Protein AF-0000000082933495 (afdb_homodimer)

Secondary structure (DSSP, 8-state):
-HHHHHHHHHHHHHHHHHHHHHHHHHHHHH-HHHHHHHHHHHHHHHHHHHHHHTT------HHHHTTS-GGGGTHHHHHHHHHHHHHHHHTTS-HHHHHHHHHHHHHHHHHHHHHHHHS---HHHHHHHHHHHHHHHHHHHHHHHHHHHHH-/-HHHHHHHHHHHHHHHHHHHHHHHHHHHHH-HHHHHHHHHHHHHHHHHHHHHHTT------HHHHTTS-GGGGTHHHHHHHHHHHHHHHHTTS-HHHHHHHHHHHHHHHHHHHHHHHHS---HHHHHHHHHHHHHHHHHHHHHHHHHHHHH-

Sequence (304 aa):
MFAIAILASFLAGVTIVVSRIINANLAQKIGLLQGTFFNYIVGLIFAFFFLIINKEPLRITNHSLGSIPVWAYFGGLFGVVVVMLQSYISHKIPSFNLTLLIFIGQLFMGIAIDYFTLHQLSIGKVIGGIFVLAGLIYNLILDQKKNEEILEMFAIAILASFLAGVTIVVSRIINANLAQKIGLLQGTFFNYIVGLIFAFFFLIINKEPLRITNHSLGSIPVWAYFGGLFGVVVVMLQSYISHKIPSFNLTLLIFIGQLFMGIAIDYFTLHQLSIGKVIGGIFVLAGLIYNLILDQKKNEEILE

InterPro domains:
  IPR006750 Putative inner membrane exporter, YdcZ [PF04657] (5-137)
  IPR006750 Putative inner membrane exporter, YdcZ [PTHR34821] (4-138)
  IPR036259 MFS transporter superfamily [SSF103473] (5-146)

Foldseek 3Di:
DVVCVVVVVVVVVVVVLVLLVVLLVVCVVPHLLVSLVVVVVVVVVVVVVVCVVVVPPPPPVVVVVVVDDPVVPCPVVVVSVVSSVSSVCPVVDPSVVVVLVVVLVVLVVVQVVCCVPVVDRPPVSVVVVVVVNVVSVVVVVVVVVVVVVVVD/DVVCVVVVVVVVVVVVLVLLVVLLVVCVPPHLLVSLVVVVVVVVVVVVVVCVVVVPPPCPVVVVVVVDDPVVPCPVVVVSVVSSVSSVCPVVDPSVVVVLVVVLVVLVVVQVVCCVPVVDRPPVSVVVVVVVNVVVVVVVVVVVVVVVVVVD

Solvent-accessible surface area (backbone atoms only — not comparable to full-atom values): 15042 Å² total; per-residue (Å²): 112,68,65,55,48,48,51,44,28,26,50,29,13,34,32,47,47,52,21,39,53,32,37,19,55,33,16,72,71,68,29,58,55,52,31,48,34,46,25,28,50,42,17,34,53,47,31,48,50,55,26,59,74,64,65,47,66,87,67,64,56,69,81,59,60,74,73,49,60,73,72,44,50,45,21,10,47,34,44,43,53,27,54,46,43,45,25,62,44,51,79,76,35,59,49,44,60,44,48,54,45,21,43,53,19,27,48,56,43,15,45,55,50,32,38,74,71,62,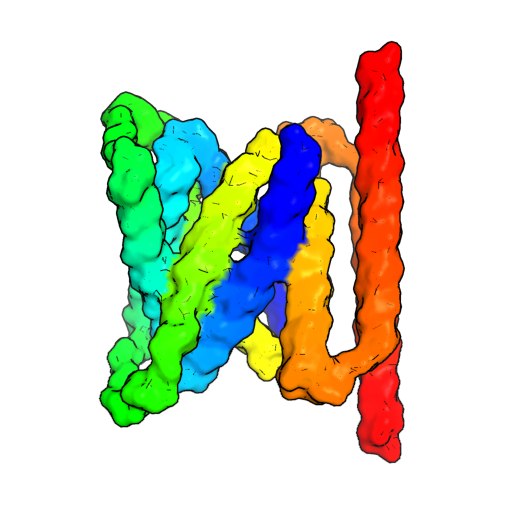69,63,62,56,63,64,57,54,53,38,48,48,51,28,47,49,48,43,50,50,42,51,54,52,47,53,50,49,53,54,57,68,76,100,113,68,65,55,49,49,52,45,27,26,50,28,13,33,32,47,47,53,22,39,52,32,36,20,55,32,16,73,72,67,29,58,55,52,29,47,34,47,23,28,51,42,17,32,52,48,31,47,50,55,26,59,75,65,66,48,66,87,65,64,56,71,80,60,58,76,72,49,62,73,74,42,51,46,22,10,47,34,44,44,51,27,52,46,42,44,25,62,43,52,79,76,35,60,48,44,60,43,50,53,44,19,44,52,19,27,46,55,42,15,46,54,50,33,35,74,71,61,70,63,61,57,64,62,57,54,53,35,48,49,49,28,48,50,51,42,51,51,43,50,53,50,48,54,50,47,53,53,57,68,75,100

Structure (mmCIF, N/CA/C/O backbone):
data_AF-0000000082933495-model_v1
#
loop_
_entity.id
_entity.type
_entity.pdbx_description
1 polymer 'EamA family transporter'
#
loop_
_atom_site.group_PDB
_atom_site.id
_atom_site.type_symbol
_atom_site.label_atom_id
_atom_site.label_alt_id
_atom_site.label_comp_id
_atom_site.label_asym_id
_atom_site.label_entity_id
_atom_site.label_seq_id
_atom_site.pdbx_PDB_ins_code
_atom_site.Cartn_x
_atom_site.Cartn_y
_atom_site.Cartn_z
_atom_site.occupancy
_atom_site.B_iso_or_equiv
_atom_site.auth_seq_id
_atom_site.auth_comp_id
_atom_site.auth_asym_id
_atom_site.auth_atom_id
_atom_site.pdbx_PDB_model_num
ATOM 1 N N . MET A 1 1 ? 10.688 15.172 14.742 1 65.94 1 MET A N 1
ATOM 2 C CA . MET A 1 1 ? 9.555 15.039 13.836 1 65.94 1 MET A CA 1
ATOM 3 C C . MET A 1 1 ? 9.961 14.32 12.555 1 65.94 1 MET A C 1
ATOM 5 O O . MET A 1 1 ? 9.305 13.367 12.133 1 65.94 1 MET A O 1
ATOM 9 N N . PHE A 1 2 ? 11.258 14.594 12.078 1 72.69 2 PHE A N 1
ATOM 10 C CA . PHE A 1 2 ? 11.742 14.016 10.828 1 72.69 2 PHE A CA 1
ATOM 11 C C . PHE A 1 2 ? 12.117 12.547 11.023 1 72.69 2 PHE A C 1
ATOM 13 O O . PHE A 1 2 ? 11.758 11.695 10.211 1 72.69 2 PHE A O 1
ATOM 20 N N . ALA A 1 3 ? 12.672 12.242 12.234 1 81.5 3 ALA A N 1
ATOM 21 C CA . ALA A 1 3 ? 13.078 10.867 12.516 1 81.5 3 ALA A CA 1
ATOM 22 C C . ALA A 1 3 ? 11.867 9.953 12.633 1 81.5 3 ALA A C 1
ATOM 24 O O . ALA A 1 3 ? 11.891 8.812 12.156 1 81.5 3 ALA A O 1
ATOM 25 N N . ILE A 1 4 ? 10.867 10.422 13.164 1 87.44 4 ILE A N 1
ATOM 26 C CA . ILE A 1 4 ? 9.641 9.648 13.352 1 87.44 4 ILE A CA 1
ATOM 27 C C . ILE A 1 4 ? 8.992 9.375 12 1 87.44 4 ILE A C 1
ATOM 29 O O . ILE A 1 4 ? 8.516 8.266 11.742 1 87.44 4 ILE A O 1
ATOM 33 N N . ALA A 1 5 ? 9.039 10.414 11.203 1 86.94 5 ALA A N 1
ATOM 34 C CA . ALA A 1 5 ? 8.453 10.266 9.875 1 86.94 5 ALA A CA 1
ATOM 35 C C . ALA A 1 5 ? 9.195 9.227 9.055 1 86.94 5 ALA A C 1
ATOM 37 O O . ALA A 1 5 ? 8.578 8.422 8.344 1 86.94 5 ALA A O 1
ATOM 38 N N . ILE A 1 6 ? 10.477 9.219 9.266 1 86.06 6 ILE A N 1
ATOM 39 C CA . ILE A 1 6 ? 11.312 8.281 8.523 1 86.06 6 ILE A CA 1
ATOM 40 C C . ILE A 1 6 ? 11.039 6.855 9.016 1 86.06 6 ILE A C 1
ATOM 42 O O . ILE A 1 6 ? 10.82 5.949 8.203 1 86.06 6 ILE A O 1
ATOM 46 N N . LEU A 1 7 ? 11.047 6.754 10.266 1 92.88 7 LEU A N 1
ATOM 47 C CA . LEU A 1 7 ? 10.828 5.434 10.844 1 92.88 7 LEU A CA 1
ATOM 48 C C . LEU A 1 7 ? 9.43 4.922 10.508 1 92.88 7 LEU A C 1
ATOM 50 O O . LEU A 1 7 ? 9.258 3.756 10.141 1 92.88 7 LEU A O 1
ATOM 54 N N . ALA A 1 8 ? 8.453 5.777 10.641 1 95.62 8 ALA A N 1
ATOM 55 C CA . ALA A 1 8 ? 7.07 5.406 10.344 1 95.62 8 ALA A CA 1
ATOM 56 C C . ALA A 1 8 ? 6.906 5.02 8.875 1 95.62 8 ALA A C 1
ATOM 58 O O . ALA A 1 8 ? 6.188 4.066 8.555 1 95.62 8 ALA A O 1
ATOM 59 N N . SER A 1 9 ? 7.566 5.758 8.016 1 94.5 9 SER A N 1
ATOM 60 C CA . SER A 1 9 ? 7.484 5.453 6.594 1 94.5 9 SER A CA 1
ATOM 61 C C . SER A 1 9 ? 8.141 4.109 6.277 1 94.5 9 SER A C 1
ATOM 63 O O . SER A 1 9 ? 7.613 3.328 5.484 1 94.5 9 SER A O 1
ATOM 65 N N . PHE A 1 10 ? 9.297 3.928 6.93 1 92.38 10 PHE A N 1
ATOM 66 C CA . PHE A 1 10 ? 9.984 2.656 6.75 1 92.38 10 PHE A CA 1
ATOM 67 C C . PHE A 1 10 ? 9.109 1.494 7.195 1 92.38 10 PHE A C 1
ATOM 69 O O . PHE A 1 10 ? 8.961 0.506 6.473 1 92.38 10 PHE A O 1
ATOM 76 N N . LEU A 1 11 ? 8.508 1.611 8.312 1 96.88 11 LEU A N 1
ATOM 77 C CA . LEU A 1 11 ? 7.641 0.572 8.859 1 96.88 11 LEU A CA 1
ATOM 78 C C . LEU A 1 11 ? 6.414 0.365 7.969 1 96.88 11 LEU A C 1
ATOM 80 O O . LEU A 1 11 ? 5.949 -0.764 7.805 1 96.88 11 LEU A O 1
ATOM 84 N N . ALA A 1 12 ? 5.887 1.441 7.426 1 97.38 12 ALA A N 1
ATOM 85 C CA . ALA A 1 12 ? 4.766 1.334 6.496 1 97.38 12 ALA A CA 1
ATOM 86 C C . ALA A 1 12 ? 5.141 0.485 5.285 1 97.38 12 ALA A C 1
ATOM 88 O O . ALA A 1 12 ? 4.371 -0.384 4.867 1 97.38 12 ALA A O 1
ATOM 89 N N . GLY A 1 13 ? 6.324 0.735 4.781 1 96.56 13 GLY A N 1
ATOM 90 C CA . GLY A 1 13 ? 6.801 -0.056 3.656 1 96.56 13 GLY A CA 1
ATOM 91 C C . GLY A 1 13 ? 6.941 -1.531 3.982 1 96.56 13 GLY A C 1
ATOM 92 O O . GLY A 1 13 ? 6.492 -2.385 3.217 1 96.56 13 GLY A O 1
ATOM 93 N N . VAL A 1 14 ? 7.512 -1.771 5.109 1 96.81 14 VAL A N 1
ATOM 94 C CA . VAL A 1 14 ? 7.703 -3.15 5.551 1 96.81 14 VAL A CA 1
ATOM 95 C C . VAL A 1 14 ? 6.352 -3.844 5.684 1 96.81 14 VAL A C 1
ATOM 97 O O . VAL A 1 14 ? 6.16 -4.949 5.168 1 96.81 14 VAL A O 1
ATOM 100 N N . THR A 1 15 ? 5.41 -3.223 6.312 1 97.69 15 THR A N 1
ATOM 101 C CA . THR A 1 15 ? 4.105 -3.824 6.578 1 97.69 15 THR A CA 1
ATOM 102 C C . THR A 1 15 ? 3.318 -3.994 5.281 1 97.69 15 THR A C 1
ATOM 104 O O . THR A 1 15 ? 2.545 -4.945 5.141 1 97.69 15 THR A O 1
ATOM 107 N N . ILE A 1 16 ? 3.502 -3.09 4.34 1 97.88 16 ILE A N 1
ATOM 108 C CA . ILE A 1 16 ? 2.854 -3.205 3.037 1 97.88 16 ILE A CA 1
ATOM 109 C C . ILE A 1 16 ? 3.246 -4.523 2.379 1 97.88 16 ILE A C 1
ATOM 111 O O . ILE A 1 16 ? 2.385 -5.277 1.917 1 97.88 16 ILE A O 1
ATOM 115 N N . VAL A 1 17 ? 4.512 -4.809 2.369 1 97.38 17 VAL A N 1
ATOM 116 C CA . VAL A 1 17 ? 5.012 -6.004 1.702 1 97.38 17 VAL A CA 1
ATOM 117 C C . VAL A 1 17 ? 4.562 -7.25 2.467 1 97.38 17 VAL A C 1
ATOM 119 O O . VAL A 1 17 ? 4.141 -8.234 1.862 1 97.38 17 VAL A O 1
ATOM 122 N N . VAL A 1 18 ? 4.633 -7.219 3.771 1 96.88 18 VAL A N 1
ATOM 123 C CA . VAL A 1 18 ? 4.199 -8.344 4.59 1 96.88 18 VAL A CA 1
ATOM 124 C C . VAL A 1 18 ? 2.715 -8.617 4.355 1 96.88 18 VAL A C 1
ATOM 126 O O . VAL A 1 18 ? 2.316 -9.758 4.113 1 96.88 18 VAL A O 1
ATOM 129 N N . SER A 1 19 ? 1.923 -7.566 4.398 1 97.38 19 SER A N 1
ATOM 130 C CA . SER A 1 19 ? 0.49 -7.691 4.148 1 97.38 19 SER A CA 1
ATOM 131 C C . SER A 1 19 ? 0.219 -8.266 2.764 1 97.38 19 SER A C 1
ATOM 133 O O . SER A 1 19 ? -0.639 -9.141 2.605 1 97.38 19 SER A O 1
ATOM 135 N N . ARG A 1 20 ? 0.944 -7.77 1.814 1 96.75 20 ARG A N 1
ATOM 136 C CA . ARG A 1 20 ? 0.788 -8.203 0.429 1 96.75 20 ARG A CA 1
ATOM 137 C C . ARG A 1 20 ? 1.034 -9.703 0.294 1 96.75 20 ARG A C 1
ATOM 139 O O . ARG A 1 20 ? 0.249 -10.414 -0.339 1 96.75 20 ARG A O 1
ATOM 146 N N . ILE A 1 21 ? 2.08 -10.195 0.914 1 96.25 21 ILE A N 1
ATOM 147 C CA . ILE A 1 21 ? 2.461 -11.602 0.814 1 96.25 21 ILE A CA 1
ATOM 148 C C . ILE A 1 21 ? 1.438 -12.461 1.547 1 96.25 21 ILE A C 1
ATOM 150 O O . ILE A 1 21 ? 1.006 -13.5 1.029 1 96.25 21 ILE A O 1
ATOM 154 N N . ILE A 1 22 ? 1.038 -12.102 2.682 1 96.38 22 ILE A N 1
ATOM 155 C CA . ILE A 1 22 ? 0.057 -12.844 3.461 1 96.38 22 ILE A CA 1
ATOM 156 C C . ILE A 1 22 ? -1.262 -12.922 2.693 1 96.38 22 ILE A C 1
ATOM 158 O O . ILE A 1 22 ? -1.847 -14 2.555 1 96.38 22 ILE A O 1
ATOM 162 N N . ASN A 1 23 ? -1.688 -11.836 2.143 1 96.69 23 ASN A N 1
ATOM 163 C CA . ASN A 1 23 ? -2.939 -11.797 1.394 1 96.69 23 ASN A CA 1
ATOM 164 C C . ASN A 1 23 ? -2.865 -12.641 0.127 1 96.69 23 ASN A C 1
ATOM 166 O O . ASN A 1 23 ? -3.842 -13.297 -0.244 1 96.69 23 ASN A O 1
ATOM 170 N N . ALA A 1 24 ? -1.72 -12.539 -0.51 1 96.12 24 ALA A N 1
ATOM 171 C CA . ALA A 1 24 ? -1.542 -13.336 -1.721 1 96.12 24 ALA A CA 1
ATOM 172 C C . ALA A 1 24 ? -1.637 -14.828 -1.414 1 96.12 24 ALA A C 1
ATOM 174 O O . ALA A 1 24 ? -2.27 -15.578 -2.156 1 96.12 24 ALA A O 1
ATOM 175 N N . ASN A 1 25 ? -1.026 -15.234 -0.342 1 94.12 25 ASN A N 1
ATOM 176 C CA . ASN A 1 25 ? -1.076 -16.641 0.059 1 94.12 25 ASN A CA 1
ATOM 177 C C . ASN A 1 25 ? -2.498 -17.078 0.396 1 94.12 25 ASN A C 1
ATOM 179 O O . ASN A 1 25 ? -2.924 -18.172 0.018 1 94.12 25 ASN A O 1
ATOM 183 N N . LEU A 1 26 ? -3.178 -16.266 1.072 1 94.19 26 LEU A N 1
ATOM 184 C CA . LEU A 1 26 ? -4.566 -16.578 1.398 1 94.19 26 LEU A CA 1
ATOM 185 C C . LEU A 1 26 ? -5.414 -16.672 0.134 1 94.19 26 LEU A C 1
ATOM 187 O O . LEU A 1 26 ? -6.227 -17.594 -0.006 1 94.19 26 LEU A O 1
ATOM 191 N N . ALA A 1 27 ? -5.191 -15.719 -0.746 1 94.44 27 ALA A N 1
ATOM 192 C CA . ALA A 1 27 ? -5.941 -15.688 -1.999 1 94.44 27 ALA A CA 1
ATOM 193 C C . ALA A 1 27 ? -5.707 -16.953 -2.812 1 94.44 27 ALA A C 1
ATOM 195 O O . ALA A 1 27 ? -6.613 -17.453 -3.486 1 94.44 27 ALA A O 1
ATOM 196 N N . GLN A 1 28 ? -4.527 -17.438 -2.736 1 91.56 28 GLN A N 1
ATOM 197 C CA . GLN A 1 28 ? -4.199 -18.672 -3.453 1 91.56 28 GLN A CA 1
ATOM 198 C C . GLN A 1 28 ? -4.965 -19.859 -2.885 1 91.56 28 GLN A C 1
ATOM 200 O O . GLN A 1 28 ? -5.309 -20.797 -3.615 1 91.56 28 GLN A O 1
ATOM 205 N N . LYS A 1 29 ? -5.285 -19.812 -1.695 1 90.5 29 LYS A N 1
ATOM 206 C CA . LYS A 1 29 ? -5.918 -20.953 -1.022 1 90.5 29 LYS A CA 1
ATOM 207 C C . LYS A 1 29 ? -7.438 -20.859 -1.126 1 90.5 29 LYS A C 1
ATOM 209 O O . LYS A 1 29 ? -8.102 -21.875 -1.36 1 90.5 29 LYS A O 1
ATOM 214 N N . ILE A 1 30 ? -7.977 -19.688 -1.001 1 91.5 30 ILE A N 1
ATOM 215 C CA . ILE A 1 30 ? -9.43 -19.656 -0.851 1 91.5 30 ILE A CA 1
ATOM 216 C C . ILE A 1 30 ? -10.047 -18.828 -1.967 1 91.5 30 ILE A C 1
ATOM 218 O O . ILE A 1 30 ? -11.273 -18.75 -2.09 1 91.5 30 ILE A O 1
ATOM 222 N N . GLY A 1 31 ? -9.188 -18.125 -2.678 1 93 31 GLY A N 1
ATOM 223 C CA . GLY A 1 31 ? -9.68 -17.281 -3.756 1 93 31 GLY A CA 1
ATOM 224 C C . GLY A 1 31 ? -9.391 -15.805 -3.541 1 93 31 GLY A C 1
ATOM 225 O O . GLY A 1 31 ? -9.328 -15.344 -2.402 1 93 31 GLY A O 1
ATOM 226 N N . LEU A 1 32 ? -9.32 -15.125 -4.664 1 94.56 32 LEU A N 1
ATOM 227 C CA . LEU A 1 32 ? -8.93 -13.719 -4.66 1 94.56 32 LEU A CA 1
ATOM 228 C C . LEU A 1 32 ? -9.977 -12.867 -3.961 1 94.56 32 LEU A C 1
ATOM 230 O O . LEU A 1 32 ? -9.656 -12.109 -3.037 1 94.56 32 LEU A O 1
ATOM 234 N N . LEU A 1 33 ? -11.258 -13.016 -4.391 1 95.44 33 LEU A N 1
ATOM 235 C CA . LEU A 1 33 ? -12.328 -12.195 -3.84 1 95.44 33 LEU A CA 1
ATOM 236 C C . LEU A 1 33 ? -12.625 -12.586 -2.395 1 95.44 33 LEU A C 1
ATOM 238 O O . LEU A 1 33 ? -12.836 -11.719 -1.545 1 95.44 33 LEU A O 1
ATOM 242 N N . GLN A 1 34 ? -12.539 -13.844 -2.121 1 93.94 34 GLN A N 1
ATOM 243 C CA . GLN A 1 34 ? -12.766 -14.336 -0.768 1 93.94 34 GLN A CA 1
ATOM 244 C C . GLN A 1 34 ? -11.664 -13.875 0.179 1 93.94 34 GLN A C 1
ATOM 246 O O . GLN A 1 34 ? -11.945 -13.422 1.294 1 93.94 34 GLN A O 1
ATOM 251 N N . GLY A 1 35 ? -10.445 -14 -0.307 1 95.25 35 GLY A N 1
ATOM 252 C CA . GLY A 1 35 ? -9.328 -13.547 0.502 1 95.25 35 GLY A CA 1
ATOM 253 C C . GLY A 1 35 ? -9.398 -12.062 0.829 1 95.25 35 GLY A C 1
ATOM 254 O O . GLY A 1 35 ? -9.109 -11.656 1.958 1 95.25 35 GLY A O 1
ATOM 255 N N . THR A 1 36 ? -9.773 -11.305 -0.151 1 96.75 36 THR A N 1
ATOM 256 C CA . THR A 1 36 ? -9.898 -9.867 0.051 1 96.75 36 THR A CA 1
ATOM 257 C C . THR A 1 36 ? -10.992 -9.555 1.063 1 96.75 36 THR A C 1
ATOM 259 O O . THR A 1 36 ? -10.812 -8.703 1.942 1 96.75 36 THR A O 1
ATOM 262 N N . PHE A 1 37 ? -12.102 -10.242 0.928 1 96.06 37 PHE A N 1
ATOM 263 C CA . PHE A 1 37 ? -13.219 -10.055 1.842 1 96.06 37 PHE A CA 1
ATOM 264 C C . PHE A 1 37 ? -12.805 -10.359 3.275 1 96.06 37 PHE A C 1
ATOM 266 O O . PHE A 1 37 ? -13.07 -9.578 4.188 1 96.06 37 PHE A O 1
ATOM 273 N N . PHE A 1 38 ? -12.109 -11.414 3.508 1 95.12 38 PHE A N 1
ATOM 274 C CA . PHE A 1 38 ? -11.656 -11.789 4.844 1 95.12 38 PHE A CA 1
ATOM 275 C C . PHE A 1 38 ? -10.609 -10.805 5.355 1 95.12 38 PHE A C 1
ATOM 277 O O . PHE A 1 38 ? -10.562 -10.516 6.551 1 95.12 38 PHE A O 1
ATOM 284 N N . ASN A 1 39 ? -9.781 -10.375 4.488 1 96.5 39 ASN A N 1
ATOM 285 C CA . ASN A 1 39 ? -8.812 -9.336 4.852 1 96.5 39 ASN A CA 1
ATOM 286 C C . ASN A 1 39 ? -9.508 -8.117 5.457 1 96.5 39 ASN A C 1
ATOM 288 O O . ASN A 1 39 ? -9.078 -7.613 6.5 1 96.5 39 ASN A O 1
ATOM 292 N N . TYR A 1 40 ? -10.57 -7.703 4.883 1 97.88 40 TYR A N 1
ATOM 293 C CA . TYR A 1 40 ? -11.258 -6.504 5.359 1 97.88 40 TYR A CA 1
ATOM 294 C C . TYR A 1 40 ? -12.086 -6.805 6.602 1 97.88 40 TYR A C 1
ATOM 296 O O . TYR A 1 40 ? -12.305 -5.926 7.434 1 97.88 40 TYR A O 1
ATOM 304 N N . ILE A 1 41 ? -12.539 -8.008 6.77 1 97.62 41 ILE A N 1
ATOM 305 C CA . ILE A 1 41 ? -13.211 -8.391 8.008 1 97.62 41 ILE A CA 1
ATOM 306 C C . ILE A 1 41 ? -12.227 -8.305 9.172 1 97.62 41 ILE A C 1
ATOM 308 O O . ILE A 1 41 ? -12.508 -7.66 10.188 1 97.62 41 ILE A O 1
ATOM 312 N N . VAL A 1 42 ? -11.133 -8.984 8.992 1 97.75 42 VAL A N 1
ATOM 313 C CA . VAL A 1 42 ? -10.117 -9.016 10.039 1 97.75 42 VAL A CA 1
ATOM 314 C C . VAL A 1 42 ? -9.609 -7.598 10.305 1 97.75 42 VAL A C 1
ATOM 316 O O . VAL A 1 42 ? -9.469 -7.188 11.453 1 97.75 42 VAL A O 1
ATOM 319 N N . GLY A 1 43 ? -9.336 -6.844 9.203 1 97.94 43 GLY A N 1
ATOM 320 C CA . GLY A 1 43 ? -8.922 -5.457 9.359 1 97.94 43 GLY A CA 1
ATOM 321 C C . GLY A 1 43 ? -9.93 -4.617 10.117 1 97.94 43 GLY A C 1
ATOM 322 O O . GLY A 1 43 ? -9.547 -3.799 10.961 1 97.94 43 GLY A O 1
ATOM 323 N N . LEU A 1 44 ? -11.18 -4.824 9.852 1 98.06 44 LEU A N 1
ATOM 324 C CA . LEU A 1 44 ? -12.219 -4.062 10.523 1 98.06 44 LEU A CA 1
ATOM 325 C C . LEU A 1 44 ? -12.258 -4.379 12.008 1 98.06 44 LEU A C 1
ATOM 327 O O . LEU A 1 44 ? -12.438 -3.482 12.836 1 98.06 44 LEU A O 1
ATOM 331 N N . ILE A 1 45 ? -12.133 -5.578 12.352 1 97.81 45 ILE A N 1
ATOM 332 C CA . ILE A 1 45 ? -12.117 -6.004 13.742 1 97.81 45 ILE A CA 1
ATOM 333 C C . ILE A 1 45 ? -10.977 -5.305 14.484 1 97.81 45 ILE A C 1
ATOM 335 O O . ILE A 1 45 ? -11.18 -4.738 15.555 1 97.81 4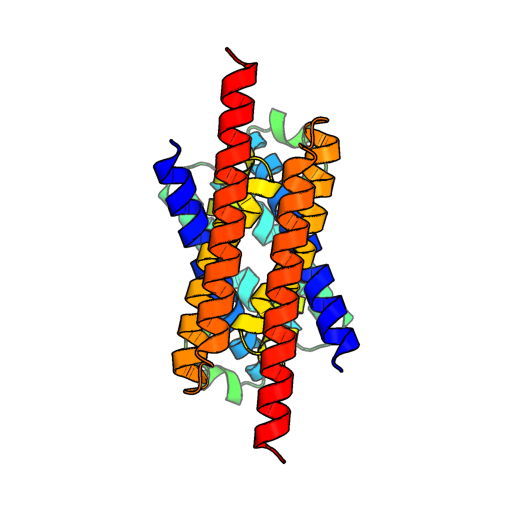5 ILE A O 1
ATOM 339 N N . PHE A 1 46 ? -9.812 -5.254 13.93 1 97.31 46 PHE A N 1
ATOM 340 C CA . PHE A 1 46 ? -8.656 -4.648 14.586 1 97.31 46 PHE A CA 1
ATOM 341 C C . PHE A 1 46 ? -8.773 -3.127 14.594 1 97.31 46 PHE A C 1
ATOM 343 O O . PHE A 1 46 ? -8.359 -2.469 15.547 1 97.31 46 PHE A O 1
ATOM 350 N N . ALA A 1 47 ? -9.305 -2.586 13.492 1 97.06 47 ALA A N 1
ATOM 351 C CA . ALA A 1 47 ? -9.555 -1.147 13.492 1 97.06 47 ALA A CA 1
ATOM 352 C C . ALA A 1 47 ? -10.5 -0.757 14.625 1 97.06 47 ALA A C 1
ATOM 354 O O . ALA A 1 47 ? -10.297 0.263 15.289 1 97.06 47 ALA A O 1
ATOM 355 N N . PHE A 1 48 ? -11.531 -1.553 14.781 1 95.88 48 PHE A N 1
ATOM 356 C CA . PHE A 1 48 ? -12.477 -1.322 15.867 1 95.88 48 PHE A CA 1
ATOM 357 C C . PHE A 1 48 ? -11.797 -1.462 17.219 1 95.88 48 PHE A C 1
ATOM 359 O O . PHE A 1 48 ? -12.023 -0.651 18.125 1 95.88 48 PHE A O 1
ATOM 366 N N . PHE A 1 49 ? -11.031 -2.48 17.328 1 95.62 49 PHE A N 1
ATOM 367 C CA . PHE A 1 49 ? -10.289 -2.715 18.562 1 95.62 49 PHE A CA 1
ATOM 368 C C . PHE A 1 49 ? -9.406 -1.52 18.891 1 95.62 49 PHE A C 1
ATOM 370 O O . PHE A 1 49 ? -9.359 -1.079 20.047 1 95.62 49 PHE A O 1
ATOM 377 N N . PHE A 1 50 ? -8.68 -0.955 17.938 1 94.25 50 PHE A N 1
ATOM 378 C CA . PHE A 1 50 ? -7.809 0.199 18.141 1 94.25 50 PHE A CA 1
ATOM 379 C C . PHE A 1 50 ? -8.625 1.422 18.547 1 94.25 50 PHE A C 1
ATOM 381 O O . PHE A 1 50 ? -8.172 2.244 19.344 1 94.25 50 PHE A O 1
ATOM 388 N N . LEU A 1 51 ? -9.82 1.539 18.062 1 91.69 51 LEU A N 1
ATOM 389 C CA . LEU A 1 51 ? -10.703 2.646 18.406 1 91.69 51 LEU A CA 1
ATOM 390 C C . LEU A 1 51 ? -11.109 2.574 19.875 1 91.69 51 LEU A C 1
ATOM 392 O O . LEU A 1 51 ? -11.086 3.586 20.578 1 91.69 51 LEU A O 1
ATOM 396 N N . ILE A 1 52 ? -11.453 1.421 20.344 1 90.94 52 ILE A N 1
ATOM 397 C CA . ILE A 1 52 ? -11.953 1.221 21.688 1 90.94 52 ILE A CA 1
ATOM 398 C C . ILE A 1 52 ? -10.812 1.397 22.688 1 90.94 52 ILE A C 1
ATOM 400 O O . ILE A 1 52 ? -10.984 2.039 23.734 1 90.94 52 ILE A O 1
ATOM 404 N N . ILE A 1 53 ? -9.703 0.856 22.406 1 91 53 ILE A N 1
ATOM 405 C CA . ILE A 1 53 ? -8.578 0.88 23.328 1 91 53 ILE A CA 1
ATOM 406 C C . ILE A 1 53 ? -8.102 2.316 23.531 1 91 53 ILE A C 1
ATOM 408 O O . ILE A 1 53 ? -7.66 2.689 24.625 1 91 53 ILE A O 1
ATOM 412 N N . ASN A 1 54 ? -8.172 3.113 22.562 1 88.31 54 ASN A N 1
ATOM 413 C CA . ASN A 1 54 ? -7.703 4.492 22.656 1 88.31 54 ASN A CA 1
ATOM 414 C C . ASN A 1 54 ? -8.812 5.434 23.125 1 88.31 54 ASN A C 1
ATOM 416 O O . ASN A 1 54 ? -8.633 6.652 23.125 1 88.31 54 ASN A O 1
ATOM 420 N N . LYS A 1 55 ? -9.891 4.855 23.531 1 77.88 55 LYS A N 1
ATOM 421 C CA . LYS A 1 55 ? -11.023 5.574 24.109 1 77.88 55 LYS A CA 1
ATOM 422 C C . LYS A 1 55 ? -11.469 6.719 23.203 1 77.88 55 LYS A C 1
ATOM 424 O O . LYS A 1 55 ? -11.797 7.809 23.672 1 77.88 55 LYS A O 1
ATOM 429 N N . GLU A 1 56 ? -11.07 6.586 22.062 1 70.94 56 GLU A N 1
ATOM 430 C CA . GLU A 1 56 ? -11.531 7.598 21.109 1 70.94 56 GLU A CA 1
ATOM 431 C C . GLU A 1 56 ? -12.969 7.332 20.672 1 70.94 56 GLU A C 1
ATOM 433 O O . GLU A 1 56 ? -13.266 6.277 20.109 1 70.94 56 GLU A O 1
ATOM 438 N N . PRO A 1 57 ? -13.797 8.078 21.297 1 64.38 57 PRO A N 1
ATOM 439 C CA . PRO A 1 57 ? -15.18 7.832 20.906 1 64.38 57 PRO A CA 1
ATOM 440 C C . PRO A 1 57 ? -15.422 8.078 19.406 1 64.38 57 PRO A C 1
ATOM 442 O O . PRO A 1 57 ? -14.703 8.867 18.797 1 64.38 57 PRO A O 1
ATOM 445 N N . LEU A 1 58 ? -16.109 7.117 18.75 1 63.66 58 LEU A N 1
ATOM 446 C CA . LEU A 1 58 ? -16.609 7.484 17.422 1 63.66 58 LEU A CA 1
ATOM 447 C C . LEU A 1 58 ? -17.344 8.82 17.469 1 63.66 58 LEU A C 1
ATOM 449 O O . LEU A 1 58 ? -18.547 8.867 17.219 1 63.66 58 LEU A O 1
ATOM 453 N N . ARG A 1 59 ? -17.047 9.648 18.469 1 58.12 59 ARG A N 1
ATOM 454 C CA . ARG A 1 59 ? -17.766 10.914 18.562 1 58.12 59 ARG A CA 1
ATOM 455 C C . ARG A 1 59 ? -17.547 11.758 17.312 1 58.12 59 ARG A C 1
ATOM 457 O O . ARG A 1 59 ? -16.641 12.594 17.266 1 58.12 59 ARG A O 1
ATOM 464 N N . ILE A 1 60 ? -17.891 11.18 16.234 1 56.47 60 ILE A N 1
ATOM 465 C CA . ILE A 1 60 ? -18 12.016 15.039 1 56.47 60 ILE A CA 1
ATOM 466 C C . ILE A 1 60 ? -18.875 13.227 15.336 1 56.47 60 ILE A C 1
ATOM 468 O O . ILE A 1 60 ? -20.062 13.086 15.648 1 56.47 60 ILE A O 1
ATOM 472 N N . THR A 1 61 ? -18.391 14.117 16.156 1 51.59 61 THR A N 1
ATOM 473 C CA . THR A 1 61 ? -19.266 15.258 16.375 1 51.59 61 THR A CA 1
ATOM 474 C C . THR A 1 61 ? -20.078 15.555 15.125 1 51.59 61 THR A C 1
ATOM 476 O O . THR A 1 61 ? -19.562 15.484 14.008 1 51.59 61 THR A O 1
ATOM 479 N N . ASN A 1 62 ? -21.391 15.328 15.211 1 50.19 62 ASN A N 1
ATOM 480 C CA . ASN A 1 62 ? -22.438 15.523 14.219 1 50.19 62 ASN A CA 1
ATOM 481 C C . ASN A 1 62 ? -22.062 16.625 13.227 1 50.19 62 ASN A C 1
ATOM 483 O O . ASN A 1 62 ? -22.375 16.516 12.031 1 50.19 62 ASN A O 1
ATOM 487 N N . HIS A 1 63 ? -21.734 17.75 13.672 1 50.66 63 HIS A N 1
ATOM 488 C CA . HIS A 1 63 ? -21.625 18.922 12.82 1 50.66 63 HIS A CA 1
ATOM 489 C C . HIS A 1 63 ? -20.578 18.734 11.727 1 50.66 63 HIS A C 1
ATOM 491 O O . HIS A 1 63 ? -20.703 19.297 10.641 1 50.66 63 HIS A O 1
ATOM 497 N N . SER A 1 64 ? -19.562 17.812 11.867 1 56.06 64 SER A N 1
ATOM 498 C CA . SER A 1 64 ? -18.406 17.812 10.992 1 56.06 64 SER A CA 1
ATOM 499 C C . SER A 1 64 ? -18.516 16.734 9.914 1 56.06 64 SER A C 1
ATOM 501 O O . SER A 1 64 ? -17.891 16.844 8.859 1 56.06 64 SER A O 1
ATOM 503 N N . LEU A 1 65 ? -19.469 15.742 10.133 1 61.19 65 LEU A N 1
ATOM 504 C CA . LEU A 1 65 ? -19.594 14.719 9.102 1 61.19 65 LEU A CA 1
ATOM 505 C C . LEU A 1 65 ? -20.312 15.273 7.871 1 61.19 65 LEU A C 1
ATOM 507 O O . LEU A 1 65 ? -20 14.891 6.742 1 61.19 65 LEU A O 1
ATOM 511 N N . GLY A 1 66 ? -21.234 16.141 8.164 1 63.47 66 GLY A N 1
ATOM 512 C CA . GLY A 1 66 ? -21.984 16.719 7.059 1 63.47 66 GLY A CA 1
ATOM 513 C C . GLY A 1 66 ? -21.125 17.547 6.129 1 63.47 66 GLY A C 1
ATOM 514 O O . GLY A 1 66 ? -21.469 17.734 4.957 1 63.47 66 GLY A O 1
ATOM 515 N N . SER A 1 67 ? -20.031 18.016 6.586 1 80.25 67 SER A N 1
ATOM 516 C CA . SER A 1 67 ? -19.203 18.891 5.766 1 80.25 67 SER A CA 1
ATOM 517 C C . SER A 1 67 ? -18.156 18.109 4.996 1 80.25 67 SER A C 1
ATOM 519 O O . SER A 1 67 ? -17.484 18.656 4.113 1 80.25 67 SER A O 1
ATOM 521 N N . ILE A 1 68 ? -18.25 16.797 5.215 1 84.88 68 ILE A N 1
ATOM 522 C CA . ILE A 1 68 ? -17.234 16 4.539 1 84.88 68 ILE A CA 1
ATOM 523 C C . ILE A 1 68 ? -17.797 15.445 3.234 1 84.88 68 ILE A C 1
ATOM 525 O O . ILE A 1 68 ? -18.828 14.773 3.238 1 84.88 68 ILE A O 1
ATOM 529 N N . PRO A 1 69 ? -17.172 15.797 2.137 1 88.94 69 PRO A N 1
ATOM 530 C CA . PRO A 1 69 ? -17.672 15.273 0.862 1 88.94 69 PRO A CA 1
ATOM 531 C C . PRO A 1 69 ? -17.688 13.75 0.817 1 88.94 69 PRO A C 1
ATOM 533 O O . PRO A 1 69 ? -16.797 13.102 1.385 1 88.94 69 PRO A O 1
ATOM 536 N N . VAL A 1 70 ? -18.625 13.18 0.162 1 88.19 70 VAL A N 1
ATOM 537 C CA . VAL A 1 70 ? -18.875 11.742 0.123 1 88.19 70 VAL A CA 1
ATOM 538 C C . VAL A 1 70 ? -17.672 11.016 -0.448 1 88.19 70 VAL A C 1
ATOM 540 O O . VAL A 1 70 ? -17.359 9.891 -0.035 1 88.19 70 VAL A O 1
ATOM 543 N N . TRP A 1 71 ? -16.984 11.641 -1.334 1 89.25 71 TRP A N 1
ATOM 544 C CA . TRP A 1 71 ? -15.859 10.992 -1.987 1 89.25 71 TRP A CA 1
ATOM 545 C C . TRP A 1 71 ? -14.719 10.758 -1 1 89.25 71 TRP A C 1
ATOM 547 O O . TRP A 1 71 ? -13.844 9.93 -1.239 1 89.25 71 TRP A O 1
ATOM 557 N N . ALA A 1 72 ? -14.766 11.422 0.103 1 90.75 72 ALA A N 1
ATOM 558 C CA . ALA A 1 72 ? -13.719 11.297 1.112 1 90.75 72 ALA A CA 1
ATOM 559 C C . ALA A 1 72 ? -13.781 9.945 1.812 1 90.75 72 ALA A C 1
ATOM 561 O O . ALA A 1 72 ? -12.805 9.516 2.432 1 90.75 72 ALA A O 1
ATOM 562 N N . TYR A 1 73 ? -14.922 9.273 1.591 1 92.19 73 TYR A N 1
ATOM 563 C CA . TYR A 1 73 ? -15.086 8.008 2.283 1 92.19 73 TYR A CA 1
ATOM 564 C C . TYR A 1 73 ? -14.727 6.836 1.375 1 92.19 73 TYR A C 1
ATOM 566 O O . TYR A 1 73 ? -14.727 5.68 1.808 1 92.19 73 TYR A O 1
ATOM 574 N N . PHE A 1 74 ? -14.281 7.113 0.19 1 94.81 74 PHE A N 1
ATOM 575 C CA . PHE A 1 74 ? -14.086 6.043 -0.782 1 94.81 74 PHE A CA 1
ATOM 576 C C . PHE A 1 74 ? -12.648 5.547 -0.769 1 94.81 74 PHE A C 1
ATOM 578 O O . PHE A 1 74 ? -12.211 4.859 -1.695 1 94.81 74 PHE A O 1
ATOM 585 N N . GLY A 1 75 ? -11.898 5.953 0.239 1 95.44 75 GLY A N 1
ATOM 586 C CA . GLY A 1 75 ? -10.562 5.406 0.395 1 95.44 75 GLY A CA 1
ATOM 587 C C . GLY A 1 75 ? -10.539 3.893 0.48 1 95.44 75 GLY A C 1
ATOM 588 O O . GLY A 1 75 ? -9.648 3.246 -0.074 1 95.44 75 GLY A O 1
ATOM 589 N N . GLY A 1 76 ? -11.555 3.387 1.144 1 96.25 76 GLY A N 1
ATOM 590 C CA . GLY A 1 76 ? -11.672 1.947 1.316 1 96.25 76 GLY A CA 1
ATOM 591 C C . GLY A 1 76 ? -11.875 1.204 0.009 1 96.25 76 GLY A C 1
ATOM 592 O O . GLY A 1 76 ? -11.359 0.099 -0.17 1 96.25 76 GLY A O 1
ATOM 593 N N . LEU A 1 77 ? -12.641 1.79 -0.905 1 97.44 77 LEU A N 1
ATOM 594 C CA . LEU A 1 77 ? -12.836 1.187 -2.219 1 97.44 77 LEU A CA 1
ATOM 595 C C . LEU A 1 77 ? -11.5 1.037 -2.949 1 97.44 77 LEU A C 1
ATOM 597 O O . LEU A 1 77 ? -11.203 -0.029 -3.488 1 97.44 77 LEU A O 1
ATOM 601 N N . PHE A 1 78 ? -10.711 2.086 -2.973 1 97.62 78 PHE A N 1
ATOM 602 C CA . PHE A 1 78 ? -9.398 2.033 -3.604 1 97.62 78 PHE A CA 1
ATOM 603 C C . PHE A 1 78 ? -8.508 1.016 -2.904 1 97.62 78 PHE A C 1
ATOM 605 O O . PHE A 1 78 ? -7.727 0.314 -3.557 1 97.62 78 PHE A O 1
ATOM 612 N N . GLY A 1 79 ? -8.68 0.898 -1.607 1 96.75 79 GLY A N 1
ATOM 613 C CA . GLY A 1 79 ? -7.941 -0.109 -0.861 1 96.75 79 GLY A CA 1
ATOM 614 C C . GLY A 1 79 ? -8.258 -1.526 -1.302 1 96.75 79 GLY A C 1
ATOM 615 O O . GLY A 1 79 ? -7.355 -2.357 -1.425 1 96.75 79 GLY A O 1
ATOM 616 N N . VAL A 1 80 ? -9.477 -1.771 -1.514 1 97.88 80 VAL A N 1
ATOM 617 C CA . VAL A 1 80 ? -9.906 -3.092 -1.954 1 97.88 80 VAL A CA 1
ATOM 618 C C . VAL A 1 80 ? -9.258 -3.428 -3.297 1 97.88 80 VAL A C 1
ATOM 620 O O . VAL A 1 80 ? -8.758 -4.539 -3.49 1 97.88 80 VAL A O 1
ATOM 623 N N . VAL A 1 81 ? -9.273 -2.502 -4.203 1 97.62 81 VAL A N 1
ATOM 624 C CA . VAL A 1 81 ? -8.68 -2.691 -5.523 1 97.62 81 VAL A CA 1
ATOM 625 C C . VAL A 1 81 ? -7.184 -2.967 -5.379 1 97.62 81 VAL A C 1
ATOM 627 O O . VAL A 1 81 ? -6.641 -3.848 -6.051 1 97.62 81 VAL A O 1
ATOM 630 N N . VAL A 1 82 ? -6.543 -2.27 -4.5 1 97.06 82 VAL A N 1
ATOM 631 C CA . VAL A 1 82 ? -5.117 -2.439 -4.25 1 97.06 82 VAL A CA 1
ATOM 632 C C . VAL A 1 82 ? -4.848 -3.861 -3.76 1 97.06 82 VAL A C 1
ATOM 634 O O . VAL A 1 82 ? -3.965 -4.547 -4.285 1 97.06 82 VAL A O 1
ATOM 637 N N . VAL A 1 83 ? -5.613 -4.254 -2.729 1 97.62 83 VAL A N 1
ATOM 638 C CA . VAL A 1 83 ? -5.426 -5.578 -2.145 1 97.62 83 VAL A CA 1
ATOM 639 C C . VAL A 1 83 ? -5.629 -6.645 -3.215 1 97.62 83 VAL A C 1
ATOM 641 O O . VAL A 1 83 ? -4.836 -7.582 -3.324 1 97.62 83 VAL A O 1
ATOM 644 N N . MET A 1 84 ? -6.652 -6.492 -4.035 1 97.31 84 MET A N 1
ATOM 645 C CA . MET A 1 84 ? -6.945 -7.465 -5.082 1 97.31 84 MET A CA 1
ATOM 646 C C . MET A 1 84 ? -5.816 -7.52 -6.105 1 97.31 84 MET A C 1
ATOM 648 O O . MET A 1 84 ? -5.332 -8.602 -6.445 1 97.31 84 MET A O 1
ATOM 652 N N . LEU A 1 85 ? -5.395 -6.398 -6.613 1 97.25 85 LEU A N 1
ATOM 653 C CA . LEU A 1 85 ? -4.355 -6.34 -7.637 1 97.25 85 LEU A CA 1
ATOM 654 C C . LEU A 1 85 ? -3.039 -6.898 -7.109 1 97.25 85 LEU A C 1
ATOM 656 O O . LEU A 1 85 ? -2.391 -7.707 -7.777 1 97.25 85 LEU A O 1
ATOM 660 N N . GLN A 1 86 ? -2.67 -6.473 -5.914 1 96.69 86 GLN A N 1
ATOM 661 C CA . GLN A 1 86 ? -1.409 -6.922 -5.336 1 96.69 86 GLN A CA 1
ATOM 662 C C . GLN A 1 86 ? -1.432 -8.422 -5.066 1 96.69 86 GLN A C 1
ATOM 664 O O . GLN A 1 86 ? -0.448 -9.125 -5.324 1 96.69 86 GLN A O 1
ATOM 669 N N . SER A 1 87 ? -2.564 -8.906 -4.539 1 96.12 87 SER A N 1
ATOM 670 C CA . SER A 1 87 ? -2.674 -10.328 -4.246 1 96.12 87 SER A CA 1
ATOM 671 C C . SER A 1 87 ? -2.617 -11.164 -5.52 1 96.12 87 SER A C 1
ATOM 673 O O . SER A 1 87 ? -2.01 -12.234 -5.543 1 96.12 87 SER A O 1
ATOM 675 N N . TYR A 1 88 ? -3.215 -10.625 -6.512 1 94.88 88 TYR A N 1
ATOM 676 C CA . TYR A 1 88 ? -3.25 -11.328 -7.793 1 94.88 88 TYR A CA 1
ATOM 677 C C . TYR A 1 88 ? -1.854 -11.422 -8.398 1 94.88 88 TYR A C 1
ATOM 679 O O . TYR A 1 88 ? -1.438 -12.492 -8.852 1 94.88 88 TYR A O 1
ATOM 687 N N . ILE A 1 89 ? -1.089 -10.383 -8.383 1 95.38 89 ILE A N 1
ATOM 688 C CA . ILE A 1 89 ? 0.177 -10.305 -9.102 1 95.38 89 ILE A CA 1
ATOM 689 C C . ILE A 1 89 ? 1.294 -10.906 -8.258 1 95.38 89 ILE A C 1
ATOM 691 O O . ILE A 1 89 ? 2.307 -11.367 -8.789 1 95.38 89 ILE A O 1
ATOM 695 N N . SER A 1 90 ? 1.105 -10.891 -6.969 1 94.56 90 SER A N 1
ATOM 696 C CA . SER A 1 90 ? 2.148 -11.305 -6.035 1 94.56 90 SER A CA 1
ATOM 697 C C . SER A 1 90 ? 2.512 -12.773 -6.223 1 94.56 90 SER A C 1
ATOM 699 O O . SER A 1 90 ? 3.627 -13.188 -5.902 1 94.56 90 SER A O 1
ATOM 701 N N . HIS A 1 91 ? 1.724 -13.57 -6.801 1 90.56 91 HIS A N 1
ATOM 702 C CA . HIS A 1 91 ? 2.023 -14.977 -7.031 1 90.56 91 HIS A CA 1
ATOM 703 C C . HIS A 1 91 ? 2.709 -15.18 -8.375 1 90.56 91 HIS A C 1
ATOM 705 O O . HIS A 1 91 ? 3.199 -16.281 -8.672 1 90.56 91 HIS A O 1
ATOM 711 N N . LYS A 1 92 ? 2.809 -14.164 -9.141 1 89.25 92 LYS A N 1
ATOM 712 C CA . LYS A 1 92 ? 3.338 -14.289 -10.492 1 89.25 92 LYS A CA 1
ATOM 713 C C . LYS A 1 92 ? 4.73 -13.672 -10.602 1 89.25 92 LYS A C 1
ATOM 715 O O . LYS A 1 92 ? 5.516 -14.047 -11.477 1 89.25 92 LYS A O 1
ATOM 720 N N . ILE A 1 93 ? 4.93 -12.711 -9.75 1 86.06 93 ILE A N 1
ATOM 721 C CA . ILE A 1 93 ? 6.145 -11.906 -9.797 1 86.06 93 ILE A CA 1
ATOM 722 C C . ILE A 1 93 ? 6.836 -11.93 -8.43 1 86.06 93 ILE A C 1
ATOM 724 O O . ILE A 1 93 ? 6.176 -11.82 -7.395 1 86.06 93 ILE A O 1
ATOM 728 N N . PRO A 1 94 ? 8.219 -12.141 -8.469 1 86.12 94 PRO A N 1
ATOM 729 C CA . PRO A 1 94 ? 8.922 -12.039 -7.188 1 86.12 94 PRO A CA 1
ATOM 730 C C . PRO A 1 94 ? 8.688 -10.695 -6.492 1 86.12 94 PRO A C 1
ATOM 732 O O . PRO A 1 94 ? 8.453 -9.688 -7.156 1 86.12 94 PRO A O 1
ATOM 735 N N . SER A 1 95 ? 8.719 -10.766 -5.18 1 90.62 95 SER A N 1
ATOM 736 C CA . SER A 1 95 ? 8.359 -9.625 -4.352 1 90.62 95 SER A CA 1
ATOM 737 C C . SER A 1 95 ? 9.195 -8.398 -4.711 1 90.62 95 SER A C 1
ATOM 739 O O . SER A 1 95 ? 8.672 -7.281 -4.773 1 90.62 95 SER A O 1
ATOM 741 N N . PHE A 1 96 ? 10.422 -8.57 -4.914 1 84.88 96 PHE A N 1
ATOM 742 C CA . PHE A 1 96 ? 11.32 -7.473 -5.262 1 84.88 96 PHE A CA 1
ATOM 743 C C . PHE A 1 96 ? 10.875 -6.801 -6.555 1 84.88 96 PHE A C 1
ATOM 745 O O . PHE A 1 96 ? 10.711 -5.582 -6.602 1 84.88 96 PHE A O 1
ATOM 752 N N . ASN A 1 97 ? 10.656 -7.582 -7.59 1 83.44 97 ASN A N 1
ATOM 753 C CA . ASN A 1 97 ? 10.242 -7.055 -8.891 1 83.44 97 ASN A CA 1
ATOM 754 C C . ASN A 1 97 ? 8.875 -6.375 -8.812 1 83.44 97 ASN A C 1
ATOM 756 O O . ASN A 1 97 ? 8.664 -5.328 -9.422 1 83.44 97 ASN A O 1
ATOM 760 N N . LEU A 1 98 ? 8.055 -7.031 -8.109 1 90.19 98 LEU A N 1
ATOM 761 C CA . LEU A 1 98 ? 6.715 -6.473 -7.961 1 90.19 98 LEU A CA 1
ATOM 762 C C . LEU A 1 98 ? 6.766 -5.113 -7.277 1 90.19 98 LEU A C 1
ATOM 764 O O . LEU A 1 98 ? 6.074 -4.18 -7.691 1 90.19 98 LEU A O 1
ATOM 768 N N . THR A 1 99 ? 7.617 -5.012 -6.273 1 90.69 99 THR A N 1
ATOM 769 C CA . THR A 1 99 ? 7.789 -3.754 -5.555 1 90.69 99 THR A CA 1
ATOM 770 C C . THR A 1 99 ? 8.266 -2.654 -6.5 1 90.69 99 THR A C 1
ATOM 772 O O . THR A 1 99 ? 7.762 -1.528 -6.449 1 90.69 99 THR A O 1
ATOM 775 N N . LEU A 1 100 ? 9.094 -2.971 -7.344 1 84 100 LEU A N 1
ATOM 776 C CA . LEU A 1 100 ? 9.633 -2 -8.289 1 84 100 LEU A CA 1
ATOM 777 C C . LEU A 1 100 ? 8.555 -1.545 -9.266 1 84 100 LEU A C 1
ATOM 779 O O . LEU A 1 100 ? 8.43 -0.351 -9.555 1 84 100 LEU A O 1
ATOM 783 N N . LEU A 1 101 ? 7.844 -2.473 -9.758 1 86 101 LEU A N 1
ATOM 784 C CA . LEU A 1 101 ? 6.809 -2.16 -10.734 1 86 101 LEU A CA 1
ATOM 785 C C . LEU A 1 101 ? 5.719 -1.293 -10.109 1 86 101 LEU A C 1
ATOM 787 O O . LEU A 1 101 ? 5.273 -0.319 -10.719 1 86 101 LEU A O 1
ATOM 791 N N . ILE A 1 102 ? 5.293 -1.593 -8.945 1 93.06 102 ILE A N 1
ATOM 792 C CA . ILE A 1 102 ? 4.258 -0.841 -8.242 1 93.06 102 ILE A CA 1
ATOM 793 C C . ILE A 1 102 ? 4.758 0.57 -7.945 1 93.06 102 ILE A C 1
ATOM 795 O O . ILE A 1 102 ? 4.004 1.54 -8.055 1 93.06 102 ILE A O 1
ATOM 799 N N . PHE A 1 103 ? 6.004 0.612 -7.617 1 89.69 103 PHE A N 1
ATOM 800 C CA . PHE A 1 103 ? 6.617 1.887 -7.266 1 89.69 103 PHE A CA 1
ATOM 801 C C . PHE A 1 103 ? 6.504 2.879 -8.414 1 89.69 103 PHE A C 1
ATOM 803 O O . PHE A 1 103 ? 6.328 4.078 -8.195 1 89.69 103 PHE A O 1
ATOM 810 N N . ILE A 1 104 ? 6.586 2.441 -9.625 1 85.06 104 ILE A N 1
ATOM 811 C CA . ILE A 1 104 ? 6.484 3.314 -10.789 1 85.06 104 ILE A CA 1
ATOM 812 C C . ILE A 1 104 ? 5.141 4.039 -10.773 1 85.06 104 ILE A C 1
ATOM 814 O O . ILE A 1 104 ? 5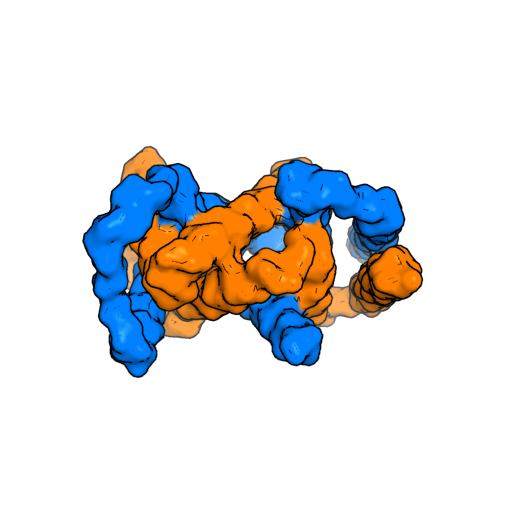.086 5.262 -10.93 1 85.06 104 ILE A O 1
ATOM 818 N N . GLY A 1 105 ? 4.133 3.305 -10.594 1 90.69 105 GLY A N 1
ATOM 819 C CA . GLY A 1 105 ? 2.814 3.912 -10.508 1 90.69 105 GLY A CA 1
ATOM 820 C C . GLY A 1 105 ? 2.674 4.867 -9.336 1 90.69 105 GLY A C 1
ATOM 821 O O . GLY A 1 105 ? 2.049 5.922 -9.461 1 90.69 105 GLY A O 1
ATOM 822 N N . GLN A 1 106 ? 3.275 4.52 -8.227 1 93.31 106 GLN A N 1
ATOM 823 C CA . GLN A 1 106 ? 3.227 5.379 -7.047 1 93.31 106 GLN A CA 1
ATOM 824 C C . GLN A 1 106 ? 3.947 6.699 -7.297 1 93.31 106 GLN A C 1
ATOM 826 O O . GLN A 1 106 ? 3.465 7.762 -6.902 1 93.31 106 GLN A O 1
ATOM 831 N N . LEU A 1 107 ? 5.066 6.562 -7.887 1 86.62 107 LEU A N 1
ATOM 832 C CA . LEU A 1 107 ? 5.895 7.738 -8.133 1 86.62 107 LEU A CA 1
ATOM 833 C C . LEU A 1 107 ? 5.172 8.734 -9.023 1 86.62 107 LEU A C 1
ATOM 835 O O . LEU A 1 107 ? 5.086 9.922 -8.695 1 86.62 107 LEU A O 1
ATOM 839 N N . PHE A 1 108 ? 4.676 8.297 -10.109 1 87.31 108 PHE A N 1
ATOM 840 C CA . PHE A 1 108 ? 4.004 9.18 -11.055 1 87.31 108 PHE A CA 1
ATOM 841 C C . PHE A 1 108 ? 2.76 9.797 -10.422 1 87.31 108 PHE A C 1
ATOM 843 O O . PHE A 1 108 ? 2.494 10.992 -10.602 1 87.31 108 PHE A O 1
ATOM 850 N N . MET A 1 109 ? 2.049 9 -9.773 1 93.19 109 MET A N 1
ATOM 851 C CA . MET A 1 109 ? 0.855 9.539 -9.125 1 93.19 109 MET A CA 1
ATOM 852 C C . MET A 1 109 ? 1.229 10.508 -8.008 1 93.19 109 MET A C 1
ATOM 854 O O . MET A 1 109 ? 0.552 11.516 -7.801 1 93.19 109 MET A O 1
ATOM 858 N N . GLY A 1 110 ? 2.303 10.164 -7.289 1 90.81 110 GLY A N 1
ATOM 859 C CA . GLY A 1 110 ? 2.793 11.086 -6.281 1 90.81 110 GLY A CA 1
ATOM 860 C C . GLY A 1 110 ? 3.174 12.438 -6.848 1 90.81 110 GLY A C 1
ATOM 861 O O . GLY A 1 110 ? 2.838 13.477 -6.273 1 90.81 110 GLY A O 1
ATOM 862 N N . ILE A 1 111 ? 3.828 12.398 -7.922 1 86.38 111 ILE A N 1
ATOM 863 C CA . ILE A 1 111 ? 4.219 13.633 -8.602 1 86.38 111 ILE A CA 1
ATOM 864 C C . ILE A 1 111 ? 2.975 14.398 -9.039 1 86.38 111 ILE A C 1
ATOM 866 O O . ILE A 1 111 ? 2.889 15.617 -8.852 1 86.38 111 ILE A O 1
ATOM 870 N N . ALA A 1 112 ? 2.066 13.711 -9.664 1 90.19 112 ALA A N 1
ATOM 871 C CA . ALA A 1 112 ? 0.832 14.336 -10.133 1 90.19 112 ALA A CA 1
ATOM 872 C C . ALA A 1 112 ? 0.085 15.008 -8.984 1 90.19 112 ALA A C 1
ATOM 874 O O . ALA A 1 112 ? -0.357 16.156 -9.109 1 90.19 112 ALA A O 1
ATOM 875 N N . ILE A 1 113 ? -0.021 14.328 -7.879 1 92.44 113 ILE A N 1
ATOM 876 C CA . ILE A 1 113 ? -0.738 14.859 -6.723 1 92.44 113 ILE A CA 1
ATOM 877 C C . ILE A 1 113 ? -0.024 16.109 -6.199 1 92.44 113 ILE A C 1
ATOM 879 O O . ILE A 1 113 ? -0.659 17.125 -5.938 1 92.44 113 ILE A O 1
ATOM 883 N N . ASP A 1 114 ? 1.246 15.992 -6.043 1 88.38 114 ASP A N 1
ATOM 884 C CA . ASP A 1 114 ? 1.996 17.125 -5.523 1 88.38 114 ASP A CA 1
ATOM 885 C C . ASP A 1 114 ? 1.902 18.328 -6.465 1 88.38 114 ASP A C 1
ATOM 887 O O . ASP A 1 114 ? 1.886 19.484 -6.02 1 88.38 114 ASP A O 1
ATOM 891 N N . TYR A 1 115 ? 1.904 18.031 -7.75 1 84.44 115 TYR A N 1
ATOM 892 C CA . TYR A 1 115 ? 1.766 19.109 -8.734 1 84.44 115 TYR A CA 1
ATOM 893 C C . TYR A 1 115 ? 0.452 19.859 -8.547 1 84.44 115 TYR A C 1
ATOM 895 O O . TYR A 1 115 ? 0.428 21.078 -8.539 1 84.44 115 TYR A O 1
ATOM 903 N N . PHE A 1 116 ? -0.577 19.188 -8.297 1 87.88 116 PHE A N 1
ATOM 904 C CA . PHE A 1 116 ? -1.902 19.781 -8.219 1 87.88 116 PHE A CA 1
ATOM 905 C C . PHE A 1 116 ? -2.143 20.375 -6.832 1 87.88 116 PHE A C 1
ATOM 907 O O . PHE A 1 116 ? -2.9 21.344 -6.688 1 87.88 116 PHE A O 1
ATOM 914 N N . THR A 1 117 ? -1.544 19.859 -5.891 1 84.62 117 THR A N 1
ATOM 915 C CA . THR A 1 117 ? -1.851 20.297 -4.531 1 84.62 117 THR A CA 1
ATOM 916 C C . THR A 1 117 ? -0.838 21.328 -4.059 1 84.62 117 THR A C 1
ATOM 918 O O . THR A 1 117 ? -1.197 22.281 -3.357 1 84.62 117 THR A O 1
ATOM 921 N N . LEU A 1 118 ? 0.417 21.172 -4.395 1 80.38 118 LEU A N 1
ATOM 922 C CA . LEU A 1 118 ? 1.461 22.047 -3.887 1 80.38 118 LEU A CA 1
ATOM 923 C C . LEU A 1 118 ? 1.91 23.031 -4.965 1 80.38 118 LEU A C 1
ATOM 925 O O . LEU A 1 118 ? 2.619 24 -4.672 1 80.38 118 LEU A O 1
ATOM 929 N N . HIS A 1 119 ? 1.424 22.953 -6.078 1 74.25 119 HIS A N 1
ATOM 930 C CA . HIS A 1 119 ? 1.687 23.828 -7.207 1 74.25 119 HIS A CA 1
ATOM 931 C C . HIS A 1 119 ? 3.184 24.047 -7.395 1 74.25 119 HIS A C 1
ATOM 933 O O . HIS A 1 119 ? 3.6 25.078 -7.938 1 74.25 119 HIS A O 1
ATOM 939 N N . GLN A 1 120 ? 4.141 23.422 -6.754 1 62.69 120 GLN A N 1
ATOM 940 C CA . GLN A 1 120 ? 5.574 23.641 -6.891 1 62.69 120 GLN A CA 1
ATOM 941 C C . GLN A 1 120 ? 6.324 22.328 -7.055 1 62.69 120 GLN A C 1
ATOM 943 O O . GLN A 1 120 ? 6.531 21.594 -6.086 1 62.69 120 GLN A O 1
ATOM 948 N N . LEU A 1 121 ? 5.992 21.656 -8.062 1 62.16 121 LEU A N 1
ATOM 949 C CA . LEU A 1 121 ? 6.773 20.422 -8.156 1 62.16 121 LEU A CA 1
ATOM 950 C C . LEU A 1 121 ? 8.188 20.719 -8.641 1 62.16 121 LEU A C 1
ATOM 952 O O . LEU A 1 121 ? 8.375 21.375 -9.672 1 62.16 121 LEU A O 1
ATOM 956 N N . SER A 1 122 ? 9.141 20.516 -7.691 1 60.31 122 SER A N 1
ATOM 957 C CA . SER A 1 122 ? 10.539 20.75 -8.055 1 60.31 122 SER A CA 1
ATOM 958 C C . SER A 1 122 ? 10.969 19.812 -9.188 1 60.31 122 SER A C 1
ATOM 960 O O . SER A 1 122 ? 10.656 18.625 -9.18 1 60.31 122 SER A O 1
ATOM 962 N N . ILE A 1 123 ? 11.203 20.359 -10.359 1 61.34 123 ILE A N 1
ATOM 963 C CA . ILE A 1 123 ? 11.734 19.656 -11.531 1 61.34 123 ILE A CA 1
ATOM 964 C C . ILE A 1 123 ? 12.773 18.625 -11.086 1 61.34 123 ILE A C 1
ATOM 966 O O . ILE A 1 123 ? 12.852 17.531 -11.656 1 61.34 123 ILE A O 1
ATOM 970 N N . GLY A 1 124 ? 13.422 19.016 -10.195 1 61.72 124 GLY A N 1
ATOM 971 C CA . GLY A 1 124 ? 14.445 18.109 -9.68 1 61.72 124 GLY A CA 1
ATOM 972 C C . GLY A 1 124 ? 13.875 16.812 -9.125 1 61.72 124 GLY A C 1
ATOM 973 O O . GLY A 1 124 ? 14.422 15.742 -9.352 1 61.72 124 GLY A O 1
ATOM 974 N N . LYS A 1 125 ? 12.727 16.969 -8.531 1 63.41 125 LYS A N 1
ATOM 975 C CA . LYS A 1 125 ? 12.094 15.781 -7.98 1 63.41 125 LYS A CA 1
ATOM 976 C C . LYS A 1 125 ? 11.633 14.836 -9.094 1 63.41 125 LYS A C 1
ATOM 978 O O . LYS A 1 125 ? 11.805 13.625 -8.992 1 63.41 125 LYS A O 1
ATOM 983 N N . VAL A 1 126 ? 11.18 15.43 -10.086 1 67.12 126 VAL A N 1
ATOM 984 C CA . VAL A 1 126 ? 10.703 14.656 -11.227 1 67.12 126 VAL A CA 1
ATOM 985 C C . VAL A 1 126 ? 11.875 13.961 -11.914 1 67.12 126 VAL A C 1
ATOM 987 O O . VAL A 1 126 ? 11.812 12.758 -12.195 1 67.12 126 VAL A O 1
ATOM 990 N N . ILE A 1 127 ? 12.867 14.68 -12.102 1 66.38 127 ILE A N 1
ATOM 991 C CA . ILE A 1 127 ? 14.055 14.156 -12.758 1 66.38 127 ILE A CA 1
ATOM 992 C C . ILE A 1 127 ? 14.664 13.047 -11.898 1 66.38 127 ILE A C 1
ATOM 994 O O . ILE A 1 127 ? 15.047 11.992 -12.414 1 66.38 127 ILE A O 1
ATOM 998 N N . GLY A 1 128 ? 14.727 13.336 -10.695 1 62.56 128 GLY A N 1
ATOM 999 C CA . GLY A 1 128 ? 15.234 12.328 -9.781 1 62.56 128 GLY A CA 1
ATOM 1000 C C . GLY A 1 128 ? 14.438 11.039 -9.812 1 62.56 128 GLY A C 1
ATOM 1001 O O . GLY A 1 128 ? 15.016 9.945 -9.836 1 62.56 128 GLY A O 1
ATOM 1002 N N . GLY A 1 129 ? 13.148 11.172 -9.898 1 65.94 129 GLY A N 1
ATOM 1003 C CA . GLY A 1 129 ? 12.297 9.992 -9.984 1 65.94 129 GLY A CA 1
ATOM 1004 C C . GLY A 1 129 ? 12.539 9.172 -11.234 1 65.94 129 GLY A C 1
ATOM 1005 O O . GLY A 1 129 ? 12.586 7.938 -11.172 1 65.94 129 GLY A O 1
ATOM 1006 N N . ILE A 1 130 ? 12.719 9.891 -12.273 1 65.94 130 ILE A N 1
ATOM 1007 C CA . ILE A 1 130 ? 12.953 9.234 -13.555 1 65.94 130 ILE A CA 1
ATOM 1008 C C . ILE A 1 130 ? 14.266 8.445 -13.492 1 65.94 130 ILE A C 1
ATOM 1010 O O . ILE A 1 130 ? 14.344 7.316 -13.984 1 65.94 130 ILE A O 1
ATOM 1014 N N . PHE A 1 131 ? 15.156 9.062 -12.945 1 63.66 131 PHE A N 1
ATOM 1015 C CA . PHE A 1 131 ? 16.453 8.391 -12.859 1 63.66 131 PHE A CA 1
ATOM 1016 C C . PHE A 1 131 ? 16.344 7.145 -11.992 1 63.66 131 PHE A C 1
ATOM 1018 O O . PHE A 1 131 ? 16.922 6.105 -12.32 1 63.66 131 PHE A O 1
ATOM 1025 N N . VAL A 1 132 ? 15.586 7.355 -10.984 1 61.5 132 VAL A N 1
ATOM 1026 C CA . VAL A 1 132 ? 15.375 6.211 -10.102 1 61.5 132 VAL A CA 1
ATOM 1027 C C . VAL A 1 132 ? 14.688 5.086 -10.867 1 61.5 132 VAL A C 1
ATOM 1029 O O . VAL A 1 132 ? 15.102 3.93 -10.797 1 61.5 132 VAL A O 1
ATOM 1032 N N . LEU A 1 133 ? 13.789 5.445 -11.57 1 63.72 133 LEU A N 1
ATOM 1033 C CA . LEU A 1 133 ? 13.031 4.484 -12.367 1 63.72 133 LEU A CA 1
ATOM 1034 C C . LEU A 1 133 ? 13.93 3.812 -13.406 1 63.72 133 LEU A C 1
ATOM 1036 O O . LEU A 1 133 ? 13.867 2.598 -13.594 1 63.72 133 LEU A O 1
ATOM 1040 N N . ALA A 1 134 ? 14.656 4.645 -13.977 1 65.56 134 ALA A N 1
ATOM 1041 C CA . ALA A 1 134 ? 15.555 4.141 -15.016 1 65.56 134 ALA A CA 1
ATOM 1042 C C . ALA A 1 134 ? 16.547 3.143 -14.438 1 65.56 134 ALA A C 1
ATOM 1044 O O . ALA A 1 134 ? 16.828 2.105 -15.055 1 65.56 134 ALA A O 1
ATOM 1045 N N . GLY A 1 135 ? 17.094 3.535 -13.406 1 62 135 GLY A N 1
ATOM 1046 C CA . GLY A 1 135 ? 18.016 2.615 -12.758 1 62 135 GLY A CA 1
ATOM 1047 C C . GLY A 1 135 ? 17.375 1.301 -12.359 1 62 135 GLY A C 1
ATOM 1048 O O . GLY A 1 135 ? 17.953 0.232 -12.562 1 62 135 GLY A O 1
ATOM 1049 N N . LEU A 1 136 ? 16.203 1.474 -11.914 1 61.09 136 LEU A N 1
ATOM 1050 C CA . LEU A 1 136 ? 15.461 0.301 -11.461 1 61.09 136 LEU A CA 1
ATOM 1051 C C . LEU A 1 136 ? 15.117 -0.61 -12.633 1 61.09 136 LEU A C 1
ATOM 1053 O O . LEU A 1 136 ? 15.258 -1.831 -12.539 1 61.09 136 LEU A O 1
ATOM 1057 N N . ILE A 1 137 ? 14.617 -0.033 -13.617 1 61.59 137 ILE A N 1
ATOM 1058 C CA . ILE A 1 137 ? 14.242 -0.78 -14.812 1 61.59 137 ILE A CA 1
ATOM 1059 C C . ILE A 1 137 ? 15.477 -1.462 -15.398 1 61.59 137 ILE A C 1
ATOM 1061 O O . ILE A 1 137 ? 15.414 -2.617 -15.828 1 61.59 137 ILE A O 1
ATOM 1065 N N . TYR A 1 138 ? 16.484 -0.758 -15.406 1 63.06 138 TYR A N 1
ATOM 1066 C CA . TYR A 1 138 ? 17.719 -1.31 -15.938 1 63.06 138 TYR A CA 1
ATOM 1067 C C . TYR A 1 138 ? 18.141 -2.561 -15.172 1 63.06 138 TYR A C 1
ATOM 1069 O O . TYR A 1 138 ? 18.516 -3.568 -15.773 1 63.06 138 TYR A O 1
ATOM 1077 N N . ASN A 1 139 ? 18.016 -2.533 -13.984 1 59 139 ASN A N 1
ATOM 1078 C CA . ASN A 1 139 ? 18.375 -3.668 -13.148 1 59 139 ASN A CA 1
ATOM 1079 C C . ASN A 1 139 ? 17.469 -4.863 -13.391 1 59 139 ASN A C 1
ATOM 1081 O O . ASN A 1 139 ? 17.922 -6.008 -13.398 1 59 139 ASN A O 1
ATOM 1085 N N . LEU A 1 140 ? 16.25 -4.559 -13.516 1 60.25 140 LEU A N 1
ATOM 1086 C CA . LEU A 1 140 ? 15.273 -5.609 -13.797 1 60.25 140 LEU A CA 1
ATOM 1087 C C . LEU A 1 140 ? 15.594 -6.312 -15.109 1 60.25 140 LEU A C 1
ATOM 1089 O O . LEU A 1 140 ? 15.469 -7.535 -15.211 1 60.25 140 LEU A O 1
ATOM 1093 N N . ILE A 1 141 ? 15.891 -5.508 -16.016 1 61.5 141 ILE A N 1
ATOM 1094 C CA . ILE A 1 141 ? 16.188 -6.047 -17.344 1 61.5 141 ILE A CA 1
ATOM 1095 C C . ILE A 1 141 ? 17.453 -6.902 -17.281 1 61.5 141 ILE A C 1
ATOM 1097 O O . ILE A 1 141 ? 17.516 -7.973 -17.891 1 61.5 141 ILE A O 1
ATOM 1101 N N . LEU A 1 142 ? 18.344 -6.484 -16.562 1 60.56 142 LEU A N 1
ATOM 1102 C CA . LEU A 1 142 ? 19.578 -7.238 -16.469 1 60.56 142 LEU A CA 1
ATOM 1103 C C . LEU A 1 142 ? 19.344 -8.586 -15.789 1 60.56 142 LEU A C 1
ATOM 1105 O O . LEU A 1 142 ? 19.953 -9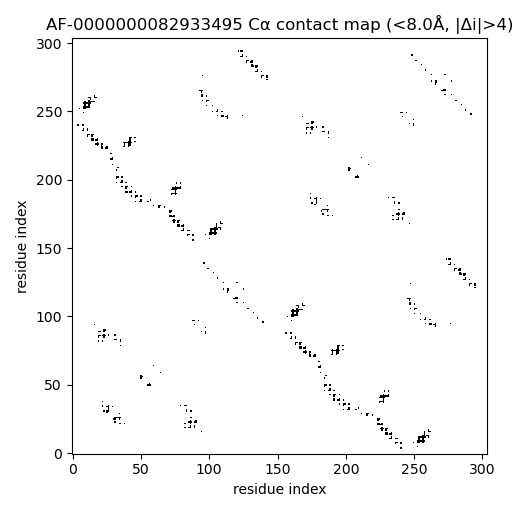.586 -16.172 1 60.56 142 LEU A O 1
ATOM 1109 N N . ASP A 1 143 ? 18.547 -8.609 -14.852 1 58.97 143 ASP A N 1
ATOM 1110 C CA . ASP A 1 143 ? 18.234 -9.836 -14.109 1 58.97 143 ASP A CA 1
ATOM 1111 C C . ASP A 1 143 ? 17.5 -10.836 -14.984 1 58.97 143 ASP A C 1
ATOM 1113 O O . ASP A 1 143 ? 17.75 -12.039 -14.914 1 58.97 143 ASP A O 1
ATOM 1117 N N . GLN A 1 144 ? 16.469 -10.305 -15.523 1 56.78 144 GLN A N 1
ATOM 1118 C CA . GLN A 1 144 ? 15.734 -11.188 -16.422 1 56.78 144 GLN A CA 1
ATOM 1119 C C . GLN A 1 144 ? 16.656 -11.805 -17.469 1 56.78 144 GLN A C 1
ATOM 1121 O O . GLN A 1 144 ? 16.5 -12.977 -17.812 1 56.78 144 GLN A O 1
ATOM 1126 N N . LYS A 1 145 ? 17.516 -11.023 -17.984 1 58.41 145 LYS A N 1
ATOM 1127 C CA . LYS A 1 145 ? 18.453 -11.523 -19 1 58.41 145 LYS A CA 1
ATOM 1128 C C . LYS A 1 145 ? 19.359 -12.602 -18.406 1 58.41 145 LYS A C 1
ATOM 1130 O O . LYS A 1 145 ? 19.641 -13.602 -19.062 1 58.41 145 LYS A O 1
ATOM 1135 N N . LYS A 1 146 ? 19.719 -12.375 -17.297 1 58.69 146 LYS A N 1
ATOM 1136 C CA . LYS A 1 146 ? 20.594 -13.352 -16.656 1 58.69 146 LYS A CA 1
ATOM 1137 C C . LYS A 1 146 ? 19.875 -14.664 -16.406 1 58.69 146 LYS A C 1
ATOM 1139 O O . LYS A 1 146 ? 20.438 -15.742 -16.609 1 58.69 146 LYS A O 1
ATOM 1144 N N . ASN A 1 147 ? 18.703 -14.406 -15.938 1 54.97 147 ASN A N 1
ATOM 1145 C CA . ASN A 1 147 ? 17.922 -15.617 -15.711 1 54.97 147 ASN A CA 1
ATOM 1146 C C . ASN A 1 147 ? 17.688 -16.391 -17 1 54.97 147 ASN A C 1
ATOM 1148 O O . ASN A 1 147 ? 17.656 -17.625 -17 1 54.97 147 ASN A O 1
ATOM 1152 N N . GLU A 1 148 ? 17.375 -15.68 -17.969 1 54.25 148 GLU A N 1
ATOM 1153 C CA . GLU A 1 148 ? 17.203 -16.312 -19.281 1 54.25 148 GLU A CA 1
ATOM 1154 C C . GLU A 1 148 ? 18.5 -16.984 -19.734 1 54.25 148 GLU A C 1
ATOM 1156 O O . GLU A 1 148 ? 18.469 -18.047 -20.344 1 54.25 148 GLU A O 1
ATOM 1161 N N . GLU A 1 149 ? 19.578 -16.391 -19.484 1 53.06 149 GLU A N 1
ATOM 1162 C CA . GLU A 1 149 ? 20.859 -16.953 -19.906 1 53.06 149 GLU A CA 1
ATOM 1163 C C . GLU A 1 149 ? 21.172 -18.234 -19.125 1 53.06 149 GLU A C 1
ATOM 1165 O O . GLU A 1 149 ? 21.766 -19.156 -19.672 1 53.06 149 GLU A O 1
ATOM 1170 N N . ILE A 1 150 ? 20.781 -18.359 -17.938 1 51.06 150 ILE A N 1
ATOM 1171 C CA . ILE A 1 150 ? 21.031 -19.547 -17.141 1 51.06 150 ILE A CA 1
ATOM 1172 C C . ILE A 1 150 ? 20.156 -20.703 -17.609 1 51.06 150 ILE A C 1
ATOM 1174 O O . ILE A 1 150 ? 20.562 -21.859 -17.547 1 51.06 150 ILE A O 1
ATOM 1178 N N . LEU A 1 151 ? 18.953 -20.375 -17.969 1 49.62 151 LEU A N 1
ATOM 1179 C CA . LEU A 1 151 ? 18.047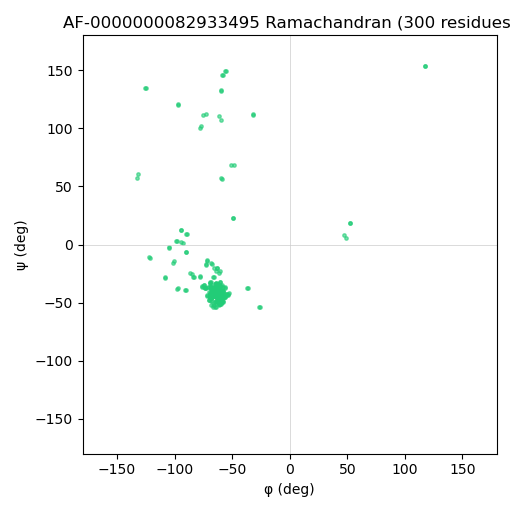 -21.422 -18.438 1 49.62 151 LEU A CA 1
ATOM 1180 C C . LEU A 1 151 ? 18.453 -21.906 -19.828 1 49.62 151 LEU A C 1
ATOM 1182 O O . LEU A 1 151 ? 17.984 -22.953 -20.281 1 49.62 151 LEU A O 1
ATOM 1186 N N . GLU A 1 152 ? 19.25 -21.172 -20.5 1 47.78 152 GLU A N 1
ATOM 1187 C CA . GLU A 1 152 ? 19.797 -21.734 -21.719 1 47.78 152 GLU A CA 1
ATOM 1188 C C . GLU A 1 152 ? 21.125 -22.453 -21.453 1 47.78 152 GLU A C 1
ATOM 1190 O O . GLU A 1 152 ? 21.375 -23.516 -22.016 1 47.78 152 GLU A O 1
ATOM 1195 N N . MET B 1 1 ? 0.852 -12.141 -20.609 1 65.94 1 MET B N 1
ATOM 1196 C CA . MET B 1 1 ? 0.903 -12.328 -19.172 1 65.94 1 MET B CA 1
ATOM 1197 C C . MET B 1 1 ? 1.758 -11.25 -18.516 1 65.94 1 MET B C 1
ATOM 1199 O O . MET B 1 1 ? 1.327 -10.602 -17.547 1 65.94 1 MET B O 1
ATOM 1203 N N . PHE B 1 2 ? 2.885 -10.836 -19.25 1 72 2 PHE B N 1
ATOM 1204 C CA . PHE B 1 2 ? 3.814 -9.859 -18.703 1 72 2 PHE B CA 1
ATOM 1205 C C . PHE B 1 2 ? 3.232 -8.453 -18.781 1 72 2 PHE B C 1
ATOM 1207 O O . PHE B 1 2 ? 3.293 -7.688 -17.828 1 72 2 PHE B O 1
ATOM 1214 N N . ALA B 1 3 ? 2.479 -8.203 -19.906 1 82.06 3 ALA B N 1
ATOM 1215 C CA . ALA B 1 3 ? 1.886 -6.879 -20.109 1 82.06 3 ALA B CA 1
ATOM 1216 C C . ALA B 1 3 ? 0.789 -6.617 -19.078 1 82.06 3 ALA B C 1
ATOM 1218 O O . ALA B 1 3 ? 0.673 -5.508 -18.547 1 82.06 3 ALA B O 1
ATOM 1219 N N . ILE B 1 4 ? 0.086 -7.566 -18.734 1 87.44 4 ILE B N 1
ATOM 1220 C CA . ILE B 1 4 ? -1.002 -7.457 -17.766 1 87.44 4 ILE B CA 1
ATOM 1221 C C . ILE B 1 4 ? -0.432 -7.211 -16.375 1 87.44 4 ILE B C 1
ATOM 1223 O O . ILE B 1 4 ? -0.954 -6.387 -15.617 1 87.44 4 ILE B O 1
ATOM 1227 N N . ALA B 1 5 ? 0.633 -7.918 -16.125 1 86.94 5 ALA B N 1
ATOM 1228 C CA . ALA B 1 5 ? 1.271 -7.762 -14.828 1 86.94 5 ALA B CA 1
ATOM 1229 C C . ALA B 1 5 ? 1.816 -6.348 -14.648 1 86.94 5 ALA B C 1
ATOM 1231 O O . ALA B 1 5 ? 1.693 -5.762 -13.57 1 86.94 5 ALA B O 1
ATOM 1232 N N . ILE B 1 6 ? 2.299 -5.84 -15.742 1 85.94 6 ILE B N 1
ATOM 1233 C CA . ILE B 1 6 ? 2.869 -4.5 -15.703 1 85.94 6 ILE B CA 1
ATOM 1234 C C . ILE B 1 6 ? 1.76 -3.471 -15.5 1 85.94 6 ILE B C 1
ATOM 1236 O O . ILE B 1 6 ? 1.863 -2.598 -14.633 1 85.94 6 ILE B O 1
ATOM 1240 N N . LEU B 1 7 ? 0.776 -3.65 -16.266 1 92.88 7 LEU B N 1
ATOM 1241 C CA . LEU B 1 7 ? -0.334 -2.707 -16.188 1 92.88 7 LEU B CA 1
ATOM 1242 C C . LEU B 1 7 ? -1.011 -2.789 -14.82 1 92.88 7 LEU B C 1
ATOM 1244 O O . LEU B 1 7 ? -1.322 -1.763 -14.211 1 92.88 7 LEU B O 1
ATOM 1248 N N . ALA B 1 8 ? -1.216 -3.986 -14.352 1 95.69 8 ALA B N 1
ATOM 1249 C CA . ALA B 1 8 ? -1.853 -4.191 -13.055 1 95.69 8 ALA B CA 1
ATOM 1250 C C . ALA B 1 8 ? -1.002 -3.613 -11.93 1 95.69 8 ALA B C 1
ATOM 1252 O O . ALA B 1 8 ? -1.529 -3.02 -10.984 1 95.69 8 ALA B O 1
ATOM 1253 N N . SER B 1 9 ? 0.286 -3.795 -12.047 1 94.5 9 SER B N 1
ATOM 1254 C CA . SER B 1 9 ? 1.182 -3.26 -11.023 1 94.5 9 SER B CA 1
ATOM 1255 C C . SER B 1 9 ? 1.173 -1.733 -11.031 1 94.5 9 SER B C 1
ATOM 1257 O O . SER B 1 9 ? 1.166 -1.106 -9.969 1 94.5 9 SER B O 1
ATOM 1259 N N . PHE B 1 10 ? 1.19 -1.207 -12.258 1 92.5 10 PHE B N 1
ATOM 1260 C CA . PHE B 1 10 ? 1.126 0.244 -12.391 1 92.5 10 PHE B CA 1
ATOM 1261 C C . PHE B 1 10 ? -0.15 0.788 -11.758 1 92.5 10 PHE B C 1
ATOM 1263 O O . PHE B 1 10 ? -0.106 1.748 -10.984 1 92.5 10 PHE B O 1
ATOM 1270 N N . LEU B 1 11 ? -1.241 0.185 -12.039 1 96.88 11 LEU B N 1
ATOM 1271 C CA . LEU B 1 11 ? -2.533 0.605 -11.508 1 96.88 11 LEU B CA 1
ATOM 1272 C C . LEU B 1 11 ? -2.572 0.448 -9.984 1 96.88 11 LEU B C 1
ATOM 1274 O O . LEU B 1 11 ? -3.17 1.271 -9.289 1 96.88 11 LEU B O 1
ATOM 1278 N N . ALA B 1 12 ? -1.97 -0.61 -9.484 1 97.38 12 ALA B N 1
ATOM 1279 C CA . ALA B 1 12 ? -1.882 -0.801 -8.039 1 97.38 12 ALA B CA 1
ATOM 1280 C C . ALA B 1 12 ? -1.15 0.363 -7.375 1 97.38 12 ALA B C 1
ATOM 1282 O O . ALA B 1 12 ? -1.601 0.884 -6.352 1 97.38 12 ALA B O 1
ATOM 1283 N N . GLY B 1 13 ? -0.071 0.768 -8 1 96.56 13 GLY B N 1
ATOM 1284 C CA . GLY B 1 13 ? 0.671 1.907 -7.484 1 96.56 13 GLY B CA 1
ATOM 1285 C C . GLY B 1 13 ? -0.137 3.191 -7.473 1 96.56 13 GLY B C 1
ATOM 1286 O O . GLY B 1 13 ? -0.161 3.906 -6.469 1 96.56 13 GLY B O 1
ATOM 1287 N N . VAL B 1 14 ? -0.794 3.412 -8.562 1 96.88 14 VAL B N 1
ATOM 1288 C CA . VAL B 1 14 ? -1.621 4.609 -8.68 1 96.88 14 VAL B CA 1
ATOM 1289 C C . VAL B 1 14 ? -2.699 4.605 -7.602 1 96.88 14 VAL B C 1
ATOM 1291 O O . VAL B 1 14 ? -2.889 5.602 -6.898 1 96.88 14 VAL B O 1
ATOM 1294 N N . THR B 1 15 ? -3.371 3.514 -7.422 1 97.75 15 THR B N 1
ATOM 1295 C CA . THR B 1 15 ? -4.48 3.416 -6.48 1 97.75 15 THR B CA 1
ATOM 1296 C C . THR B 1 15 ? -3.98 3.502 -5.043 1 97.75 15 THR B C 1
ATOM 1298 O O . THR B 1 15 ? -4.672 4.031 -4.168 1 97.75 15 THR B O 1
ATOM 1301 N N . ILE B 1 16 ? -2.787 2.998 -4.785 1 97.88 16 ILE B N 1
ATOM 1302 C CA . ILE B 1 16 ? -2.188 3.096 -3.459 1 97.88 16 ILE B CA 1
ATOM 1303 C C . ILE B 1 16 ? -2.064 4.562 -3.055 1 97.88 16 ILE B C 1
ATOM 1305 O O . ILE B 1 16 ? -2.475 4.949 -1.958 1 97.88 16 ILE B O 1
ATOM 1309 N N . VAL B 1 17 ? -1.547 5.363 -3.938 1 97.44 17 VAL B N 1
ATOM 1310 C CA . VAL B 1 17 ? -1.311 6.773 -3.637 1 97.44 17 VAL B CA 1
ATOM 1311 C C . VAL B 1 17 ? -2.645 7.504 -3.508 1 97.44 17 VAL B C 1
ATOM 1313 O O . VAL B 1 17 ? -2.83 8.312 -2.598 1 97.44 17 VAL B O 1
ATOM 1316 N N . VAL B 1 18 ? -3.58 7.223 -4.375 1 96.94 18 VAL B N 1
ATOM 1317 C CA . VAL B 1 18 ? -4.898 7.848 -4.32 1 96.94 18 VAL B CA 1
ATOM 1318 C C . VAL B 1 18 ? -5.582 7.496 -3 1 96.94 18 VAL B C 1
ATOM 1320 O O . VAL B 1 18 ? -6.09 8.375 -2.303 1 96.94 18 VAL B O 1
ATOM 1323 N N . SER B 1 19 ? -5.551 6.223 -2.656 1 97.44 19 SER B N 1
ATOM 1324 C CA . SER B 1 19 ? -6.141 5.766 -1.4 1 97.44 19 SER B CA 1
ATOM 1325 C C . SER B 1 19 ? -5.484 6.449 -0.204 1 97.44 19 SER B C 1
ATOM 1327 O O . SER B 1 19 ? -6.176 6.879 0.724 1 97.44 19 SER B O 1
ATOM 1329 N N . ARG B 1 20 ? -4.191 6.531 -0.266 1 96.75 20 ARG B N 1
ATOM 1330 C CA . ARG B 1 20 ? -3.416 7.141 0.81 1 96.75 20 ARG B CA 1
ATOM 1331 C C . ARG B 1 20 ? -3.838 8.594 1.035 1 96.75 20 ARG B C 1
ATOM 1333 O O . ARG B 1 20 ? -4.059 9.008 2.174 1 96.75 20 ARG B O 1
ATOM 1340 N N . ILE B 1 21 ? -3.994 9.336 -0.027 1 96.31 21 ILE B N 1
ATOM 1341 C CA . ILE B 1 21 ? -4.332 10.75 0.054 1 96.31 21 ILE B CA 1
ATOM 1342 C C . ILE B 1 21 ? -5.766 10.914 0.547 1 96.31 21 ILE B C 1
ATOM 1344 O O . ILE B 1 21 ? -6.043 11.742 1.416 1 96.31 21 ILE B O 1
ATOM 1348 N N . ILE B 1 22 ? -6.664 10.172 0.056 1 96.38 22 ILE B N 1
ATOM 1349 C CA . ILE B 1 22 ? -8.062 10.234 0.465 1 96.38 22 ILE B CA 1
ATOM 1350 C C . ILE B 1 22 ? -8.18 9.898 1.949 1 96.38 22 ILE B C 1
ATOM 1352 O O . ILE B 1 22 ? -8.836 10.617 2.707 1 96.38 22 ILE B O 1
ATOM 1356 N N . ASN B 1 23 ? -7.516 8.891 2.385 1 96.69 23 ASN B N 1
ATOM 1357 C CA . ASN B 1 23 ? -7.562 8.477 3.781 1 96.69 23 ASN B CA 1
ATOM 1358 C C . ASN B 1 23 ? -6.938 9.516 4.703 1 96.69 23 ASN B C 1
ATOM 1360 O O . ASN B 1 23 ? -7.434 9.75 5.805 1 96.69 23 ASN B O 1
ATOM 1364 N N . ALA B 1 24 ? -5.84 10.062 4.215 1 96.19 24 ALA B N 1
ATOM 1365 C CA . ALA B 1 24 ? -5.184 11.094 5.008 1 96.19 24 ALA B CA 1
ATOM 1366 C C . ALA B 1 24 ? -6.105 12.297 5.207 1 96.19 24 ALA B C 1
ATOM 1368 O O . ALA B 1 24 ? -6.191 12.844 6.309 1 96.19 24 ALA B O 1
ATOM 1369 N N . ASN B 1 25 ? -6.785 12.68 4.16 1 94.19 25 ASN B N 1
ATOM 1370 C CA . ASN B 1 25 ? -7.711 13.805 4.246 1 94.19 25 ASN B CA 1
ATOM 1371 C C . ASN B 1 25 ? -8.867 13.5 5.195 1 94.19 25 ASN B C 1
ATOM 1373 O O . ASN B 1 25 ? -9.266 14.359 5.984 1 94.19 25 ASN B O 1
ATOM 1377 N N . LEU B 1 26 ? -9.367 12.367 5.121 1 94.31 26 LEU B N 1
ATOM 1378 C CA . LEU B 1 26 ? -10.445 11.969 6.023 1 94.31 26 LEU B CA 1
ATOM 1379 C C . LEU B 1 26 ? -9.961 11.961 7.473 1 94.31 26 LEU B C 1
ATOM 1381 O O . LEU B 1 26 ? -10.664 12.445 8.367 1 94.31 26 LEU B O 1
ATOM 1385 N N . ALA B 1 27 ? -8.781 11.414 7.648 1 94.5 27 ALA B N 1
ATOM 1386 C CA . ALA B 1 27 ? -8.203 11.336 8.984 1 94.5 27 ALA B CA 1
ATOM 1387 C C . ALA B 1 27 ? -8.023 12.727 9.594 1 94.5 27 ALA B C 1
ATOM 1389 O O . ALA B 1 27 ? -8.18 12.914 10.797 1 94.5 27 ALA B O 1
ATOM 1390 N N . GLN B 1 28 ? -7.699 13.633 8.758 1 91.62 28 GLN B N 1
ATOM 1391 C CA . GLN B 1 28 ? -7.523 15.008 9.219 1 91.62 28 GLN B CA 1
ATOM 1392 C C . GLN B 1 28 ? -8.844 15.602 9.695 1 91.62 28 GLN B C 1
ATOM 1394 O O . GLN B 1 28 ? -8.867 16.422 10.609 1 91.62 28 GLN B O 1
ATOM 1399 N N . LYS B 1 29 ? -9.875 15.164 9.18 1 90.56 29 LYS B N 1
ATOM 1400 C CA . LYS B 1 29 ? -11.18 15.734 9.484 1 90.56 29 LYS B CA 1
ATOM 1401 C C . LYS B 1 29 ? -11.836 15.039 10.672 1 90.56 29 LYS B C 1
ATOM 1403 O O . LYS B 1 29 ? -12.422 15.688 11.531 1 90.56 29 LYS B O 1
ATOM 1408 N N . ILE B 1 30 ? -11.688 13.75 10.75 1 91.5 30 ILE B N 1
ATOM 1409 C CA . ILE B 1 30 ? -12.516 13.07 11.734 1 91.5 30 ILE B CA 1
ATOM 1410 C C . ILE B 1 30 ? -11.633 12.312 12.719 1 91.5 30 ILE B C 1
ATOM 1412 O O . ILE B 1 30 ? -12.125 11.742 13.703 1 91.5 30 ILE B O 1
ATOM 1416 N N . GLY B 1 31 ? -10.367 12.219 12.383 1 93 31 GLY B N 1
ATOM 1417 C CA . GLY B 1 31 ? -9.438 11.5 13.242 1 93 31 GLY B CA 1
ATOM 1418 C C . GLY B 1 31 ? -8.812 10.289 12.57 1 93 31 GLY B C 1
ATOM 1419 O O . GLY B 1 31 ? -9.438 9.656 11.719 1 93 31 GLY B O 1
ATOM 1420 N N . LEU B 1 32 ? -7.641 9.969 13.07 1 94.62 32 LEU B N 1
ATOM 1421 C CA . LEU B 1 32 ? -6.84 8.906 12.477 1 94.62 32 LEU B CA 1
ATOM 1422 C C . LEU B 1 32 ? -7.523 7.551 12.641 1 94.62 32 LEU B C 1
ATOM 1424 O O . LEU B 1 32 ? -7.734 6.832 11.664 1 94.62 32 LEU B O 1
ATOM 1428 N N . LEU B 1 33 ? -7.914 7.227 13.898 1 95.44 33 LEU B N 1
ATOM 1429 C CA . LEU B 1 33 ? -8.508 5.922 14.188 1 95.44 33 LEU B CA 1
ATOM 1430 C C . LEU B 1 33 ? -9.906 5.824 13.594 1 95.44 33 LEU B C 1
ATOM 1432 O O . LEU B 1 33 ? -10.281 4.785 13.031 1 95.44 33 LEU B O 1
ATOM 1436 N N . GLN B 1 34 ? -10.609 6.91 13.625 1 93.94 34 GLN B N 1
ATOM 1437 C CA . GLN B 1 34 ? -11.945 6.953 13.062 1 93.94 34 GLN B CA 1
ATOM 1438 C C . GLN B 1 34 ? -11.906 6.812 11.539 1 93.94 34 GLN B C 1
ATOM 1440 O O . GLN B 1 34 ? -12.695 6.062 10.961 1 93.94 34 GLN B O 1
ATOM 1445 N N . GLY B 1 35 ? -10.992 7.559 10.961 1 95.38 35 GLY B N 1
ATOM 1446 C CA . GLY B 1 35 ? -10.836 7.465 9.516 1 95.38 35 GLY B CA 1
ATOM 1447 C C . GLY B 1 35 ? -10.477 6.066 9.039 1 95.38 35 GLY B C 1
ATOM 1448 O O . GLY B 1 35 ? -11.008 5.59 8.039 1 95.38 35 GLY B O 1
ATOM 1449 N N . THR B 1 36 ? -9.609 5.445 9.773 1 96.81 36 THR B N 1
ATOM 1450 C CA . THR B 1 36 ? -9.203 4.086 9.43 1 96.81 36 THR B CA 1
ATOM 1451 C C . THR B 1 36 ? -10.383 3.121 9.562 1 96.81 36 THR B C 1
ATOM 1453 O O . THR B 1 36 ? -10.586 2.268 8.695 1 96.81 36 THR B O 1
ATOM 1456 N N . PHE B 1 37 ? -11.133 3.285 10.617 1 96.06 37 PHE B N 1
ATOM 1457 C CA . PHE B 1 37 ? -12.297 2.439 10.852 1 96.06 37 PHE B CA 1
ATOM 1458 C C . PHE B 1 37 ? -13.297 2.58 9.711 1 96.06 37 PHE B C 1
ATOM 1460 O O . PHE B 1 37 ? -13.773 1.58 9.172 1 96.06 37 PHE B O 1
ATOM 1467 N N . PHE B 1 38 ? -13.578 3.748 9.273 1 95.19 38 PHE B N 1
ATOM 1468 C CA . PHE B 1 38 ? -14.516 3.984 8.18 1 95.19 38 PHE B CA 1
ATOM 1469 C C . PHE B 1 38 ? -13.953 3.461 6.863 1 95.19 38 PHE B C 1
ATOM 1471 O O . PHE B 1 38 ? -14.703 2.973 6.016 1 95.19 38 PHE B O 1
ATOM 1478 N N . ASN B 1 39 ? -12.688 3.617 6.688 1 96.56 39 ASN B N 1
ATOM 1479 C CA . ASN B 1 39 ? -12.039 3.043 5.516 1 96.56 39 ASN B CA 1
ATOM 1480 C C . ASN B 1 39 ? -12.312 1.549 5.391 1 96.56 39 ASN B C 1
ATOM 1482 O O . ASN B 1 39 ? -12.672 1.066 4.312 1 96.56 39 AS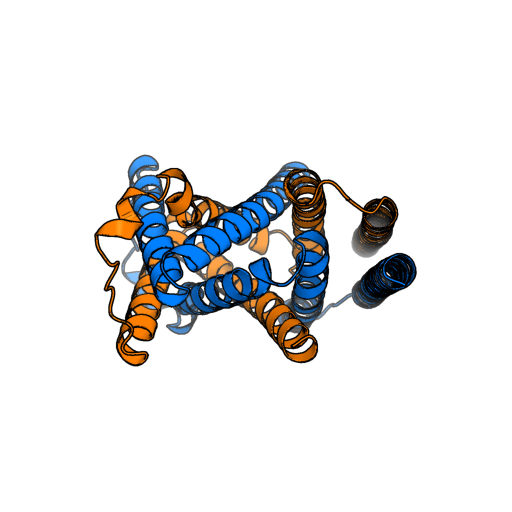N B O 1
ATOM 1486 N N . TYR B 1 40 ? -12.234 0.851 6.457 1 97.88 40 TYR B N 1
ATOM 1487 C CA . TYR B 1 40 ? -12.422 -0.596 6.418 1 97.88 40 TYR B CA 1
ATOM 1488 C C . TYR B 1 40 ? -13.898 -0.955 6.332 1 97.88 40 TYR B C 1
ATOM 1490 O O . TYR B 1 40 ? -14.258 -1.999 5.781 1 97.88 40 TYR B O 1
ATOM 1498 N N . ILE B 1 41 ? -14.773 -0.126 6.828 1 97.62 41 ILE B N 1
ATOM 1499 C CA . ILE B 1 41 ? -16.203 -0.347 6.641 1 97.62 41 ILE B CA 1
ATOM 1500 C C . ILE B 1 41 ? -16.547 -0.243 5.156 1 97.62 41 ILE B C 1
ATOM 1502 O O . ILE B 1 41 ? -17.172 -1.144 4.594 1 97.62 41 ILE B O 1
ATOM 1506 N N . VAL B 1 42 ? -16.156 0.86 4.602 1 97.75 42 VAL B N 1
ATOM 1507 C CA . VAL B 1 42 ? -16.453 1.098 3.193 1 97.75 42 VAL B CA 1
ATOM 1508 C C . VAL B 1 42 ? -15.781 0.018 2.34 1 97.75 42 VAL B C 1
ATOM 1510 O O . VAL B 1 42 ? -16.406 -0.53 1.427 1 97.75 42 VAL B O 1
ATOM 1513 N N . GLY B 1 43 ? -14.508 -0.283 2.656 1 97.94 43 GLY B N 1
ATOM 1514 C CA . GLY B 1 43 ? -13.82 -1.35 1.946 1 97.94 43 GLY B CA 1
ATOM 1515 C C . GLY B 1 43 ? -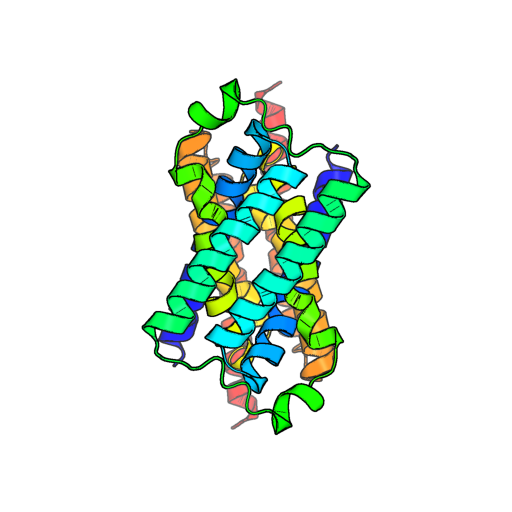14.531 -2.686 2.041 1 97.94 43 GLY B C 1
ATOM 1516 O O . GLY B 1 43 ? -14.617 -3.42 1.056 1 97.94 43 GLY B O 1
ATOM 1517 N N . LEU B 1 44 ? -15.039 -2.992 3.189 1 98.06 44 LEU B N 1
ATOM 1518 C CA . LEU B 1 44 ? -15.734 -4.258 3.393 1 98.06 44 LEU B CA 1
ATOM 1519 C C . LEU B 1 44 ? -17.016 -4.316 2.562 1 98.06 44 LEU B C 1
ATOM 1521 O O . LEU B 1 44 ? -17.328 -5.359 1.985 1 98.06 44 LEU B O 1
ATOM 1525 N N . ILE B 1 45 ? -17.719 -3.287 2.52 1 97.75 45 ILE B N 1
ATOM 1526 C CA . ILE B 1 45 ? -18.953 -3.211 1.729 1 97.75 45 ILE B CA 1
ATOM 1527 C C . ILE B 1 45 ? -18.625 -3.488 0.261 1 97.75 45 ILE B C 1
ATOM 1529 O O . ILE B 1 45 ? -19.297 -4.309 -0.379 1 97.75 45 ILE B O 1
ATOM 1533 N N . PHE B 1 46 ? -17.609 -2.908 -0.285 1 97.25 46 PHE B N 1
ATOM 1534 C CA . PHE B 1 46 ? -17.281 -3.084 -1.692 1 97.25 46 PHE B CA 1
ATOM 1535 C C . PHE B 1 46 ? -16.672 -4.465 -1.938 1 97.25 46 PHE B C 1
ATOM 1537 O O . PHE B 1 46 ? -16.906 -5.066 -2.988 1 97.25 46 PHE B O 1
ATOM 1544 N N . ALA B 1 47 ? -15.875 -4.926 -0.971 1 97 47 ALA B N 1
ATOM 1545 C CA . ALA B 1 47 ? -15.375 -6.293 -1.098 1 97 47 ALA B CA 1
ATOM 1546 C C . ALA B 1 47 ? -16.531 -7.289 -1.177 1 97 47 ALA B C 1
ATOM 1548 O O . ALA B 1 47 ? -16.484 -8.234 -1.967 1 97 47 ALA B O 1
ATOM 1549 N N . PHE B 1 48 ? -17.5 -7.078 -0.33 1 95.88 48 PHE B N 1
ATOM 1550 C CA . PHE B 1 48 ? -18.688 -7.926 -0.341 1 95.88 48 PHE B CA 1
ATOM 1551 C C . PHE B 1 48 ? -19.438 -7.805 -1.668 1 95.88 48 PHE B C 1
ATOM 1553 O O . PHE B 1 48 ? -19.859 -8.805 -2.236 1 95.88 48 PHE B O 1
ATOM 1560 N N . PHE B 1 49 ? -19.578 -6.598 -2.084 1 95.62 49 PHE B N 1
ATOM 1561 C CA . PHE B 1 49 ? -20.234 -6.344 -3.357 1 95.62 49 PHE B CA 1
ATOM 1562 C C . PHE B 1 49 ? -19.531 -7.078 -4.492 1 95.62 49 PHE B C 1
ATOM 1564 O O . PHE B 1 49 ? -20.172 -7.695 -5.34 1 95.62 49 PHE B O 1
ATOM 1571 N N . PHE B 1 50 ? -18.203 -7.043 -4.566 1 94.19 50 PHE B N 1
ATOM 1572 C CA . PHE B 1 50 ? -17.422 -7.723 -5.598 1 94.19 50 PHE B CA 1
ATOM 1573 C C . PHE B 1 50 ? -17.594 -9.234 -5.5 1 94.19 50 PHE B C 1
ATOM 1575 O O . PHE B 1 50 ? -17.625 -9.93 -6.516 1 94.19 50 PHE B O 1
ATOM 1582 N N . LEU B 1 51 ? -17.766 -9.75 -4.32 1 91.62 51 LEU B N 1
ATOM 1583 C CA . LEU B 1 51 ? -17.984 -11.18 -4.117 1 91.62 51 LEU B CA 1
ATOM 1584 C C . LEU B 1 51 ? -19.328 -11.609 -4.711 1 91.62 51 LEU B C 1
ATOM 1586 O O . LEU B 1 51 ? -19.406 -12.641 -5.379 1 91.62 51 LEU B O 1
ATOM 1590 N N . ILE B 1 52 ? -20.344 -10.844 -4.496 1 90.88 52 ILE B N 1
ATOM 1591 C CA . ILE B 1 52 ? -21.703 -11.18 -4.922 1 90.88 52 ILE B CA 1
ATOM 1592 C C . ILE B 1 52 ? -21.812 -11.062 -6.441 1 90.88 52 ILE B C 1
ATOM 1594 O O . ILE B 1 52 ? -22.406 -11.914 -7.098 1 90.88 52 ILE B O 1
ATOM 1598 N N . ILE B 1 53 ? -21.281 -10.039 -6.973 1 90.88 53 ILE B N 1
ATOM 1599 C CA . ILE B 1 53 ? -21.406 -9.773 -8.406 1 90.88 53 ILE B CA 1
ATOM 1600 C C . ILE B 1 53 ? -20.688 -10.867 -9.195 1 90.88 53 ILE B C 1
ATOM 1602 O O . ILE B 1 53 ? -21.125 -11.242 -10.289 1 90.88 53 ILE B O 1
ATOM 1606 N N . ASN B 1 54 ? -19.656 -11.391 -8.727 1 88.12 54 ASN B N 1
ATOM 1607 C CA . ASN B 1 54 ? -18.906 -12.414 -9.43 1 88.12 54 ASN B CA 1
ATOM 1608 C C . ASN B 1 54 ? -19.406 -13.812 -9.094 1 88.12 54 ASN B C 1
ATOM 1610 O O . ASN B 1 54 ? -18.797 -14.812 -9.5 1 88.12 54 ASN B O 1
ATOM 1614 N N . LYS B 1 55 ? -20.5 -13.867 -8.406 1 77.5 55 LYS B N 1
ATOM 1615 C CA . LYS B 1 55 ? -21.188 -15.109 -8.078 1 77.5 55 LYS B CA 1
ATOM 1616 C C . LYS B 1 55 ? -20.234 -16.109 -7.426 1 77.5 55 LYS B C 1
ATOM 1618 O O . LYS B 1 55 ? -20.297 -17.312 -7.711 1 77.5 55 LYS B O 1
ATOM 1623 N N . GLU B 1 56 ? -19.234 -15.578 -6.992 1 71.12 56 GLU B N 1
ATOM 1624 C CA . GLU B 1 56 ? -18.312 -16.469 -6.281 1 71.12 56 GLU B CA 1
ATOM 1625 C C . GLU B 1 56 ? -18.828 -16.766 -4.875 1 71.12 56 GLU B C 1
ATOM 1627 O O . GLU B 1 56 ? -19.031 -15.859 -4.07 1 71.12 56 GLU B O 1
ATOM 1632 N N . PRO B 1 57 ? -19.359 -17.922 -4.801 1 64.06 57 PRO B N 1
ATOM 1633 C CA . PRO B 1 57 ? -19.859 -18.234 -3.459 1 64.06 57 PRO B CA 1
ATOM 1634 C C . PRO B 1 57 ? -18.766 -18.203 -2.398 1 64.06 57 PRO B C 1
ATOM 1636 O O . PRO B 1 57 ? -17.594 -18.422 -2.715 1 64.06 57 PRO B O 1
ATOM 1639 N N . LEU B 1 58 ? -19.031 -17.516 -1.259 1 63.69 58 LEU B N 1
ATOM 1640 C CA . LEU B 1 58 ? -18.125 -17.75 -0.138 1 63.69 58 LEU B CA 1
ATOM 1641 C C . LEU B 1 58 ? -17.938 -19.234 0.104 1 63.69 58 LEU B C 1
ATOM 1643 O O . LEU B 1 58 ? -18.312 -19.75 1.16 1 63.69 58 LEU B O 1
ATOM 1647 N N . ARG B 1 59 ? -18.188 -20.062 -0.937 1 57.94 59 ARG B N 1
ATOM 1648 C CA . ARG B 1 59 ? -18.062 -21.5 -0.729 1 57.94 59 ARG B CA 1
ATOM 1649 C C . ARG B 1 59 ? -16.656 -21.859 -0.277 1 57.94 59 ARG B C 1
ATOM 1651 O O . ARG B 1 59 ? -15.797 -22.203 -1.1 1 57.94 59 ARG B O 1
ATOM 1658 N N . ILE B 1 60 ? -16.281 -21.25 0.78 1 56.12 60 ILE B N 1
ATOM 1659 C CA . ILE B 1 60 ? -15.094 -21.781 1.438 1 56.12 60 ILE B CA 1
ATOM 1660 C C . ILE B 1 60 ? -15.219 -23.297 1.609 1 56.12 60 ILE B C 1
ATOM 1662 O O . ILE B 1 60 ? -16.109 -23.766 2.309 1 56.12 60 ILE B O 1
ATOM 1666 N N . THR B 1 61 ? -15.188 -24 0.529 1 51.56 61 THR B N 1
ATOM 1667 C CA . THR B 1 61 ? -15.297 -25.438 0.777 1 51.56 61 THR B CA 1
ATOM 1668 C C . THR B 1 61 ? -14.656 -25.797 2.111 1 51.56 61 THR B C 1
ATOM 1670 O O . THR B 1 61 ? -13.602 -25.266 2.467 1 51.56 61 THR B O 1
ATOM 1673 N N . ASN B 1 62 ? -15.484 -26.188 3.061 1 50.22 62 ASN B N 1
ATOM 1674 C CA . ASN B 1 62 ? -15.195 -26.625 4.422 1 50.22 62 ASN B CA 1
ATOM 1675 C C . ASN B 1 62 ? -13.789 -27.203 4.539 1 50.22 62 ASN B C 1
ATOM 1677 O O . ASN B 1 62 ? -13.109 -27 5.543 1 50.22 62 ASN B O 1
ATOM 1681 N N . HIS B 1 63 ? -13.461 -28.125 3.756 1 50.62 63 HIS B N 1
ATOM 1682 C CA . HIS B 1 63 ? -12.266 -28.938 3.961 1 50.62 63 HIS B CA 1
ATOM 1683 C C . HIS B 1 63 ? -11.008 -28.078 3.928 1 50.62 63 HIS B C 1
ATOM 1685 O O . HIS B 1 63 ? -10.008 -28.406 4.582 1 50.62 63 HIS B O 1
ATOM 1691 N N . SER B 1 64 ? -10.977 -26.859 3.264 1 55.94 64 SER B N 1
ATOM 1692 C CA . SER B 1 64 ? -9.719 -26.172 2.973 1 55.94 64 SER B CA 1
ATOM 1693 C C . SER B 1 64 ? -9.453 -25.062 3.971 1 55.94 64 SER B C 1
ATOM 1695 O O . SER B 1 64 ? -8.312 -24.594 4.109 1 55.94 64 SER B O 1
ATOM 1697 N N . LEU B 1 65 ? -10.516 -24.656 4.77 1 61.09 65 LEU B N 1
ATOM 1698 C CA . LEU B 1 65 ? -10.273 -23.594 5.742 1 61.09 65 LEU B CA 1
ATOM 1699 C C . LEU B 1 65 ? -9.477 -24.125 6.93 1 61.09 65 LEU B C 1
ATOM 1701 O O . LEU B 1 65 ? -8.641 -23.406 7.492 1 61.09 65 LEU B O 1
ATOM 1705 N N . GLY B 1 66 ? -9.781 -25.344 7.238 1 63.41 66 GLY B N 1
ATOM 1706 C CA . GLY B 1 66 ? -9.078 -25.922 8.375 1 63.41 66 GLY B CA 1
ATOM 1707 C C . GLY B 1 66 ? -7.59 -26.094 8.133 1 63.41 66 GLY B C 1
ATOM 1708 O O . GLY B 1 66 ? -6.809 -26.141 9.086 1 63.41 66 GLY B O 1
ATOM 1709 N N . SER B 1 67 ? -7.195 -26.109 6.93 1 80.25 67 SER B N 1
ATOM 1710 C CA . SER B 1 67 ? -5.785 -26.359 6.645 1 80.25 67 SER B CA 1
ATOM 1711 C C . SER B 1 67 ? -5.016 -25.047 6.504 1 80.25 67 SER B C 1
ATOM 1713 O O . SER B 1 67 ? -3.783 -25.047 6.441 1 80.25 67 SER B O 1
ATOM 1715 N N . ILE B 1 68 ? -5.793 -23.984 6.715 1 84.88 68 ILE B N 1
ATOM 1716 C CA . ILE B 1 68 ? -5.117 -22.703 6.551 1 84.88 68 ILE B CA 1
ATOM 1717 C C . ILE B 1 68 ? -4.668 -22.188 7.914 1 84.88 68 ILE B C 1
ATOM 1719 O O . ILE B 1 68 ? -5.48 -22.047 8.828 1 84.88 68 ILE B O 1
ATOM 1723 N N . PRO B 1 69 ? -3.379 -21.984 8.055 1 88.88 69 PRO B N 1
ATOM 1724 C CA . PRO B 1 69 ? -2.9 -21.469 9.344 1 88.88 69 PRO B CA 1
ATOM 1725 C C . PRO B 1 69 ? -3.531 -20.125 9.711 1 88.88 69 PRO B C 1
ATOM 1727 O O . PRO B 1 69 ? -3.793 -19.297 8.836 1 88.88 69 PRO B O 1
ATOM 1730 N N . VAL B 1 70 ? -3.76 -19.891 10.945 1 88.19 70 VAL B N 1
ATOM 1731 C CA . VAL B 1 70 ? -4.477 -18.734 11.469 1 88.19 70 VAL B CA 1
ATOM 1732 C C . VAL B 1 70 ? -3.748 -17.453 11.078 1 88.19 70 VAL B C 1
ATOM 1734 O O . VAL B 1 70 ? -4.383 -16.422 10.828 1 88.19 70 VAL B O 1
ATOM 1737 N N . TRP B 1 71 ? -2.471 -17.516 10.992 1 89.25 71 TRP B N 1
ATOM 1738 C CA . TRP B 1 71 ? -1.688 -16.328 10.688 1 89.25 71 TRP B CA 1
ATOM 1739 C C . TRP B 1 71 ? -1.955 -15.844 9.266 1 89.25 71 TRP B C 1
ATOM 1741 O O . TRP B 1 71 ? -1.69 -14.688 8.938 1 89.25 71 TRP B O 1
ATOM 1751 N N . ALA B 1 72 ? -2.525 -16.688 8.477 1 90.75 72 ALA B N 1
ATOM 1752 C CA . ALA B 1 72 ? -2.807 -16.344 7.086 1 90.75 72 ALA B CA 1
ATOM 1753 C C . ALA B 1 72 ? -3.945 -15.336 6.984 1 90.75 72 ALA B C 1
ATOM 1755 O O . ALA B 1 72 ? -4.105 -14.672 5.957 1 90.75 72 ALA B O 1
ATOM 1756 N N . TYR B 1 73 ? -4.633 -15.18 8.109 1 92.12 73 TYR B N 1
ATOM 1757 C CA . TYR B 1 73 ? -5.781 -14.281 8.078 1 92.12 73 TYR B CA 1
ATOM 1758 C C . TYR B 1 73 ? -5.418 -12.914 8.625 1 92.12 73 TYR B C 1
ATOM 1760 O O . TYR B 1 73 ? -6.234 -11.992 8.602 1 92.12 73 TYR B O 1
ATOM 1768 N N . PHE B 1 74 ? -4.184 -12.703 8.977 1 94.88 74 PHE B N 1
ATOM 1769 C CA . PHE B 1 74 ? -3.816 -11.477 9.672 1 94.88 74 PHE B CA 1
ATOM 1770 C C . PHE B 1 74 ? -3.318 -10.422 8.688 1 94.88 74 PHE B C 1
ATOM 1772 O O . PHE B 1 74 ? -2.695 -9.438 9.086 1 94.88 74 PHE B O 1
ATOM 1779 N N . GLY B 1 75 ? -3.529 -10.672 7.406 1 95.56 75 GLY B N 1
ATOM 1780 C CA . GLY B 1 75 ? -3.215 -9.648 6.422 1 95.56 75 GLY B CA 1
ATOM 1781 C C . GLY B 1 75 ? -3.922 -8.328 6.684 1 95.56 75 GLY B C 1
ATOM 1782 O O . GLY B 1 75 ? -3.34 -7.262 6.492 1 95.56 75 GLY B O 1
ATOM 1783 N N . GLY B 1 76 ? -5.141 -8.469 7.148 1 96.31 76 GLY B N 1
ATOM 1784 C CA . GLY B 1 76 ? -5.953 -7.297 7.441 1 96.31 76 GLY B CA 1
ATOM 1785 C C . GLY B 1 76 ? -5.387 -6.453 8.57 1 96.31 76 GLY B C 1
ATOM 1786 O O . GLY B 1 76 ? -5.469 -5.223 8.531 1 96.31 76 GLY B O 1
ATOM 1787 N N . LEU B 1 77 ? -4.832 -7.094 9.586 1 97.44 77 LEU B N 1
ATOM 1788 C CA . LEU B 1 77 ? -4.199 -6.363 10.68 1 97.44 77 LEU B CA 1
ATOM 1789 C C . LEU B 1 77 ? -3.051 -5.5 10.164 1 97.44 77 LEU B C 1
ATOM 1791 O O . LEU B 1 77 ? -2.955 -4.32 10.5 1 97.44 77 LEU B O 1
ATOM 1795 N N . PHE B 1 78 ? -2.182 -6.07 9.359 1 97.62 78 PHE B N 1
ATOM 1796 C CA . PHE B 1 78 ? -1.078 -5.316 8.773 1 97.62 78 PHE B CA 1
ATOM 1797 C C . PHE B 1 78 ? -1.601 -4.191 7.887 1 97.62 78 PHE B C 1
ATOM 1799 O O . PHE B 1 78 ? -1.029 -3.1 7.859 1 97.62 78 PHE B O 1
ATOM 1806 N N . GLY B 1 79 ? -2.719 -4.461 7.238 1 96.69 79 GLY B N 1
ATOM 1807 C CA . GLY B 1 79 ? -3.352 -3.426 6.438 1 96.69 79 GLY B CA 1
ATOM 1808 C C . GLY B 1 79 ? -3.789 -2.223 7.254 1 96.69 79 GLY B C 1
ATOM 1809 O O . GLY B 1 79 ? -3.602 -1.079 6.832 1 96.69 79 GLY B O 1
ATOM 1810 N N . VAL B 1 80 ? -4.34 -2.482 8.352 1 97.88 80 VAL B N 1
ATOM 1811 C CA . VAL B 1 80 ? -4.793 -1.415 9.234 1 97.88 80 VAL B CA 1
ATOM 1812 C C . VAL B 1 80 ? -3.607 -0.552 9.656 1 97.88 80 VAL B C 1
ATOM 1814 O O . VAL B 1 80 ? -3.689 0.679 9.641 1 97.88 80 VAL B O 1
ATOM 1817 N N . VAL B 1 81 ? -2.531 -1.172 10.031 1 97.62 81 VAL B N 1
ATOM 1818 C CA . VAL B 1 81 ? -1.324 -0.462 10.445 1 97.62 81 VAL B CA 1
ATOM 1819 C C . VAL B 1 81 ? -0.803 0.39 9.289 1 97.62 81 VAL B C 1
ATOM 1821 O O . VAL B 1 81 ? -0.406 1.54 9.484 1 97.62 81 VAL B O 1
ATOM 1824 N N . VAL B 1 82 ? -0.846 -0.144 8.109 1 97.06 82 VAL B N 1
ATOM 1825 C CA . VAL B 1 82 ? -0.397 0.566 6.918 1 97.06 82 VAL B CA 1
ATOM 1826 C C . VAL B 1 82 ? -1.24 1.823 6.719 1 97.06 82 VAL B C 1
ATOM 1828 O O . VAL B 1 82 ? -0.7 2.916 6.535 1 97.06 82 VAL B O 1
ATOM 1831 N N . VAL B 1 83 ? -2.566 1.618 6.734 1 97.62 83 VAL B N 1
ATOM 1832 C CA . VAL B 1 83 ? -3.482 2.732 6.52 1 97.62 83 VAL B CA 1
ATOM 1833 C C . VAL B 1 83 ? -3.24 3.812 7.57 1 97.62 83 VAL B C 1
ATOM 1835 O O . VAL B 1 83 ? -3.166 5 7.246 1 97.62 83 VAL B O 1
ATOM 1838 N N . MET B 1 84 ? -3.062 3.42 8.82 1 97.31 84 MET B N 1
ATOM 1839 C CA . MET B 1 84 ? -2.842 4.371 9.906 1 97.31 84 MET B CA 1
ATOM 1840 C C . MET B 1 84 ? -1.531 5.125 9.711 1 97.31 84 MET B C 1
ATOM 1842 O O . MET B 1 84 ? -1.499 6.355 9.797 1 97.31 84 MET B O 1
ATOM 1846 N N . LEU B 1 85 ? -0.46 4.43 9.461 1 97.25 85 LEU B N 1
ATOM 1847 C CA . LEU B 1 85 ? 0.854 5.047 9.312 1 97.25 85 LEU B CA 1
ATOM 1848 C C . LEU B 1 85 ? 0.877 5.992 8.117 1 97.25 85 LEU B C 1
ATOM 1850 O O . LEU B 1 85 ? 1.353 7.125 8.219 1 97.25 85 LEU B O 1
ATOM 1854 N N . GLN B 1 86 ? 0.345 5.523 7.004 1 96.75 86 GLN B N 1
ATOM 1855 C CA . GLN B 1 86 ? 0.349 6.336 5.793 1 96.75 86 GLN B CA 1
ATOM 1856 C C . GLN B 1 86 ? -0.514 7.586 5.969 1 96.75 86 GLN B C 1
ATOM 1858 O O . GLN B 1 86 ? -0.132 8.672 5.539 1 96.75 86 GLN B O 1
ATOM 1863 N N . SER B 1 87 ? -1.671 7.406 6.594 1 96.19 87 SER B N 1
ATOM 1864 C CA . SER B 1 87 ? -2.562 8.547 6.801 1 96.19 87 SER B CA 1
ATOM 1865 C C . SER B 1 87 ? -1.939 9.57 7.738 1 96.19 87 SER B C 1
ATOM 1867 O O . SER B 1 87 ? -2.084 10.781 7.527 1 96.19 87 SER B O 1
ATOM 1869 N N . TYR B 1 88 ? -1.259 9.062 8.68 1 95 88 TYR B N 1
ATOM 1870 C CA . TYR B 1 88 ? -0.616 9.93 9.656 1 95 88 TYR B CA 1
ATOM 1871 C C . TYR B 1 88 ? 0.497 10.75 9.016 1 95 88 TYR B C 1
ATOM 1873 O O . TYR B 1 88 ? 0.583 11.961 9.219 1 95 88 TYR B O 1
ATOM 1881 N N . ILE B 1 89 ? 1.312 10.164 8.195 1 95.44 89 ILE B N 1
ATOM 1882 C CA . ILE B 1 89 ? 2.523 10.797 7.684 1 95.44 89 ILE B CA 1
ATOM 1883 C C . ILE B 1 89 ? 2.189 11.617 6.441 1 95.44 89 ILE B C 1
ATOM 1885 O O . ILE B 1 89 ? 2.902 12.57 6.113 1 95.44 89 ILE B O 1
ATOM 1889 N N . SER B 1 90 ? 1.131 11.25 5.781 1 94.62 90 SER B N 1
ATOM 1890 C CA . SER B 1 90 ? 0.778 11.859 4.5 1 94.62 90 SER B CA 1
ATOM 1891 C C . SER B 1 90 ? 0.472 13.344 4.66 1 94.62 90 SER B C 1
ATOM 1893 O O . SER B 1 90 ? 0.613 14.117 3.713 1 94.62 90 SER B O 1
ATOM 1895 N N . HIS B 1 91 ? 0.166 13.828 5.785 1 90.62 91 HIS B N 1
ATOM 1896 C CA . HIS B 1 91 ? -0.116 15.242 6.012 1 90.62 91 HIS B CA 1
ATOM 1897 C C . HIS B 1 91 ? 1.152 16 6.379 1 90.62 91 HIS B C 1
ATOM 1899 O O . HIS B 1 91 ? 1.148 17.234 6.43 1 90.62 91 HIS B O 1
ATOM 1905 N N . LYS B 1 92 ? 2.213 15.312 6.555 1 89.38 92 LYS B N 1
ATOM 1906 C CA . LYS B 1 92 ? 3.441 15.938 7.035 1 89.38 92 LYS B CA 1
ATOM 1907 C C . LYS B 1 92 ? 4.484 16.031 5.93 1 89.38 92 LYS B C 1
ATOM 1909 O O . LYS B 1 92 ? 5.379 16.875 5.973 1 89.38 92 LYS B O 1
ATOM 1914 N N . ILE B 1 93 ? 4.352 15.07 5.039 1 86.31 93 ILE B N 1
ATOM 1915 C CA . ILE B 1 93 ? 5.348 14.898 3.984 1 86.31 93 ILE B CA 1
ATOM 1916 C C . ILE B 1 93 ? 4.664 14.922 2.619 1 86.31 93 ILE B C 1
ATOM 1918 O O . ILE B 1 93 ? 3.602 14.328 2.439 1 86.31 93 ILE B O 1
ATOM 1922 N N . PRO B 1 94 ? 5.309 15.711 1.647 1 86.5 94 PRO B N 1
ATOM 1923 C CA . PRO B 1 94 ? 4.746 15.648 0.295 1 86.5 94 PRO B CA 1
ATOM 1924 C C . PRO B 1 94 ? 4.676 14.227 -0.249 1 86.5 94 PRO B C 1
ATOM 1926 O O . PRO B 1 94 ? 5.492 13.375 0.118 1 86.5 94 PRO B O 1
ATOM 1929 N N . SER B 1 95 ? 3.676 14.023 -1.08 1 90.81 95 SER B N 1
ATOM 1930 C CA . SER B 1 95 ? 3.361 12.688 -1.573 1 90.81 95 SER B CA 1
ATOM 1931 C C . SER B 1 95 ? 4.574 12.047 -2.24 1 90.81 95 SER B C 1
ATOM 1933 O O . SER B 1 95 ? 4.84 10.859 -2.047 1 90.81 95 SER B O 1
ATOM 1935 N N . PHE B 1 96 ? 5.273 12.758 -2.998 1 85 96 PHE B N 1
ATOM 1936 C CA . PHE B 1 96 ? 6.453 12.258 -3.693 1 85 96 PHE B CA 1
ATOM 1937 C C . PHE B 1 96 ? 7.496 11.758 -2.701 1 85 96 PHE B C 1
ATOM 1939 O O . PHE B 1 96 ? 7.973 10.625 -2.811 1 85 96 PHE B O 1
ATOM 1946 N N . ASN B 1 97 ? 7.816 12.57 -1.715 1 83.56 97 ASN B N 1
ATOM 1947 C CA . ASN B 1 97 ? 8.812 12.211 -0.71 1 83.56 97 ASN B CA 1
ATOM 1948 C C . ASN B 1 97 ? 8.359 11.008 0.122 1 83.56 97 ASN B C 1
ATOM 1950 O O . ASN B 1 97 ? 9.164 10.125 0.434 1 83.56 97 ASN B O 1
ATOM 1954 N N . LEU B 1 98 ? 7.137 11.086 0.442 1 90.31 98 LEU B N 1
ATOM 1955 C CA . LEU B 1 98 ? 6.594 9.992 1.234 1 90.31 98 LEU B CA 1
ATOM 1956 C C . LEU B 1 98 ? 6.691 8.672 0.477 1 90.31 98 LEU B C 1
ATOM 1958 O O . LEU B 1 98 ? 7.055 7.645 1.054 1 90.31 98 LEU B O 1
ATOM 1962 N N . THR B 1 99 ? 6.406 8.734 -0.81 1 90.75 99 THR B N 1
ATOM 1963 C CA . THR B 1 99 ? 6.492 7.551 -1.658 1 90.75 99 THR B CA 1
ATOM 1964 C C . THR B 1 99 ? 7.914 6.988 -1.662 1 90.75 99 THR B C 1
ATOM 1966 O O . THR B 1 99 ? 8.109 5.777 -1.557 1 90.75 99 THR B O 1
ATOM 1969 N N . LEU B 1 100 ? 8.828 7.809 -1.695 1 84.06 100 LEU B N 1
ATOM 1970 C CA . LEU B 1 100 ? 10.227 7.387 -1.712 1 84.06 100 LEU B CA 1
ATOM 1971 C C . LEU B 1 100 ? 10.617 6.734 -0.39 1 84.06 100 LEU B C 1
ATOM 1973 O O . LEU B 1 100 ? 11.281 5.695 -0.377 1 84.06 100 LEU B O 1
ATOM 1977 N N . LEU B 1 101 ? 10.227 7.344 0.647 1 86.12 101 LEU B N 1
ATOM 1978 C CA . LEU B 1 101 ? 10.57 6.832 1.968 1 86.12 101 LEU B CA 1
ATOM 1979 C C . LEU B 1 101 ? 9.93 5.473 2.213 1 86.12 101 LEU B C 1
ATOM 1981 O O . LEU B 1 101 ? 10.578 4.559 2.723 1 86.12 101 LEU B O 1
ATOM 1985 N N . ILE B 1 102 ? 8.711 5.305 1.863 1 93.06 102 ILE B N 1
ATOM 1986 C CA . ILE B 1 102 ? 7.984 4.051 2.037 1 93.06 102 ILE B CA 1
ATOM 1987 C C . ILE B 1 102 ? 8.617 2.965 1.17 1 93.06 102 ILE B C 1
ATOM 1989 O O . ILE B 1 102 ? 8.734 1.813 1.595 1 93.06 102 ILE B O 1
ATOM 1993 N N . PHE B 1 103 ? 9.008 3.389 0.021 1 89.75 103 PHE B N 1
ATOM 1994 C CA . PHE B 1 103 ? 9.602 2.461 -0.934 1 89.75 103 PHE B CA 1
ATOM 1995 C C . PHE B 1 103 ? 10.836 1.788 -0.342 1 89.75 103 PHE B C 1
ATOM 1997 O O . PHE B 1 103 ? 11.094 0.612 -0.607 1 89.75 103 PHE B O 1
ATOM 2004 N N . ILE B 1 104 ? 11.602 2.48 0.435 1 85.12 104 ILE B N 1
ATOM 2005 C CA . ILE B 1 104 ? 12.797 1.92 1.053 1 85.12 104 ILE B CA 1
ATOM 2006 C C . ILE B 1 104 ? 12.422 0.707 1.901 1 85.12 104 ILE B C 1
ATOM 2008 O O . ILE B 1 104 ? 13.031 -0.357 1.779 1 85.12 104 ILE B O 1
ATOM 2012 N N . GLY B 1 105 ? 11.477 0.877 2.705 1 90.62 105 GLY B N 1
ATOM 2013 C CA . GLY B 1 105 ? 11.008 -0.239 3.512 1 90.62 105 GLY B CA 1
ATOM 2014 C C . GLY B 1 105 ? 10.469 -1.391 2.684 1 90.62 105 GLY B C 1
ATOM 2015 O O . GLY B 1 105 ? 10.711 -2.557 3.004 1 90.62 105 GLY B O 1
ATOM 2016 N N . GLN B 1 106 ? 9.781 -1.071 1.616 1 93.19 106 GLN B N 1
ATOM 2017 C CA . GLN B 1 106 ? 9.25 -2.102 0.733 1 93.19 106 GLN B CA 1
ATOM 2018 C C . GLN B 1 106 ? 10.367 -2.895 0.068 1 93.19 106 GLN B C 1
ATOM 2020 O O . GLN B 1 106 ? 10.289 -4.117 -0.046 1 93.19 106 GLN B O 1
ATOM 2025 N N . LEU B 1 107 ? 11.305 -2.166 -0.376 1 86.5 107 LEU B N 1
ATOM 2026 C CA . LEU B 1 107 ? 12.414 -2.787 -1.099 1 86.5 107 LEU B CA 1
ATOM 2027 C C . LEU B 1 107 ? 13.148 -3.779 -0.209 1 86.5 107 LEU B C 1
ATOM 2029 O O . LEU B 1 107 ? 13.367 -4.926 -0.601 1 86.5 107 LEU B O 1
ATOM 2033 N N . PHE B 1 108 ? 13.523 -3.377 0.937 1 87.31 108 PHE B N 1
ATOM 2034 C CA . PHE B 1 108 ? 14.281 -4.234 1.841 1 87.31 108 PHE B CA 1
ATOM 2035 C C . PHE B 1 108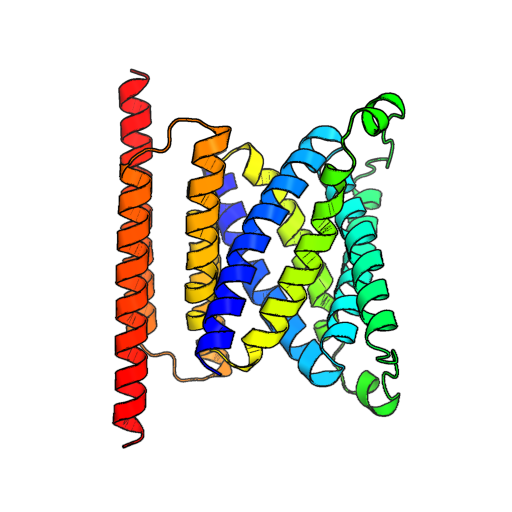 ? 13.453 -5.445 2.258 1 87.31 108 PHE B C 1
ATOM 2037 O O . PHE B 1 108 ? 13.969 -6.562 2.32 1 87.31 108 PHE B O 1
ATOM 2044 N N . MET B 1 109 ? 12.258 -5.195 2.557 1 93.12 109 MET B N 1
ATOM 2045 C CA . MET B 1 109 ? 11.406 -6.32 2.938 1 93.12 109 MET B CA 1
ATOM 2046 C C . MET B 1 109 ? 11.18 -7.25 1.752 1 93.12 109 MET B C 1
ATOM 2048 O O . MET B 1 109 ? 11.117 -8.469 1.918 1 93.12 109 MET B O 1
ATOM 2052 N N . GLY B 1 110 ? 11.023 -6.633 0.57 1 90.69 110 GLY B N 1
ATOM 2053 C CA . GLY B 1 110 ? 10.906 -7.453 -0.625 1 90.69 110 GLY B CA 1
ATOM 2054 C C . GLY B 1 110 ? 12.109 -8.352 -0.847 1 90.69 110 GLY B C 1
ATOM 2055 O O . GLY B 1 110 ? 11.961 -9.531 -1.174 1 90.69 110 GLY B O 1
ATOM 2056 N N . ILE B 1 111 ? 13.234 -7.797 -0.658 1 86.12 111 ILE B N 1
ATOM 2057 C CA . ILE B 1 111 ? 14.469 -8.555 -0.79 1 86.12 111 ILE B CA 1
ATOM 2058 C C . ILE B 1 111 ? 14.5 -9.672 0.255 1 86.12 111 ILE B C 1
ATOM 2060 O O . ILE B 1 111 ? 14.852 -10.812 -0.057 1 86.12 111 ILE B O 1
ATOM 2064 N N . ALA B 1 112 ? 14.227 -9.336 1.469 1 89.94 112 ALA B N 1
ATOM 2065 C CA . ALA B 1 112 ? 14.227 -10.312 2.555 1 89.94 112 ALA B CA 1
ATOM 2066 C C . ALA B 1 112 ? 13.281 -11.469 2.254 1 89.94 112 ALA B C 1
ATOM 2068 O O . ALA B 1 112 ? 13.648 -12.633 2.42 1 89.94 112 ALA B O 1
ATOM 2069 N N . ILE B 1 113 ? 12.102 -11.164 1.789 1 92.12 113 ILE B N 1
ATOM 2070 C CA . ILE B 1 113 ? 11.109 -12.18 1.49 1 92.12 113 ILE B CA 1
ATOM 2071 C C . ILE B 1 113 ? 11.609 -13.078 0.36 1 92.12 113 ILE B C 1
ATOM 2073 O O . ILE B 1 113 ? 11.539 -14.305 0.456 1 92.12 113 ILE B O 1
ATOM 2077 N N . ASP B 1 114 ? 12.078 -12.477 -0.668 1 87.88 114 ASP B N 1
ATOM 2078 C CA . ASP B 1 114 ? 12.555 -13.258 -1.8 1 87.88 114 ASP B CA 1
ATOM 2079 C C . ASP B 1 114 ? 13.734 -14.141 -1.395 1 87.88 114 ASP B C 1
ATOM 2081 O O . ASP B 1 114 ? 13.891 -15.258 -1.906 1 87.88 114 ASP B O 1
ATOM 2085 N N . TYR B 1 115 ? 14.578 -13.609 -0.529 1 84.31 115 TYR B N 1
ATOM 2086 C CA . TYR B 1 115 ? 15.711 -14.391 -0.035 1 84.31 115 TYR B CA 1
ATOM 2087 C C . TYR B 1 115 ? 15.227 -15.656 0.668 1 84.31 115 TYR B C 1
ATOM 2089 O O . TYR B 1 115 ? 15.75 -16.75 0.419 1 84.31 115 TYR B O 1
ATOM 2097 N N . PHE B 1 116 ? 14.242 -15.555 1.431 1 87.56 116 PHE B N 1
ATOM 2098 C CA . PHE B 1 116 ? 13.781 -16.672 2.242 1 87.56 116 PHE B CA 1
ATOM 2099 C C . PHE B 1 116 ? 12.875 -17.594 1.431 1 87.56 116 PHE B C 1
ATOM 2101 O O . PHE B 1 116 ? 12.805 -18.797 1.697 1 87.56 116 PHE B O 1
ATOM 2108 N N . THR B 1 117 ? 12.234 -17.094 0.508 1 84.5 117 THR B N 1
ATOM 2109 C CA . THR B 1 117 ? 11.25 -17.906 -0.205 1 84.5 117 THR B CA 1
ATOM 2110 C C . THR B 1 117 ? 11.852 -18.469 -1.488 1 84.5 117 THR B C 1
ATOM 2112 O O . THR B 1 117 ? 11.555 -19.609 -1.863 1 84.5 117 THR B O 1
ATOM 2115 N N . LEU B 1 118 ? 12.672 -17.719 -2.182 1 80 118 LEU B N 1
ATOM 2116 C CA . LEU B 1 118 ? 13.195 -18.156 -3.473 1 80 118 LEU B CA 1
ATOM 2117 C C . LEU B 1 118 ? 14.648 -18.594 -3.35 1 80 118 LEU B C 1
ATOM 2119 O O . LEU B 1 118 ? 15.203 -19.188 -4.273 1 80 118 LEU B O 1
ATOM 2123 N N . HIS B 1 119 ? 15.203 -18.5 -2.262 1 73.44 119 HIS B N 1
ATOM 2124 C CA . HIS B 1 119 ? 16.562 -18.938 -1.935 1 73.44 119 HIS B CA 1
ATOM 2125 C C . HIS B 1 119 ? 17.562 -18.438 -2.975 1 73.44 119 HIS B C 1
ATOM 2127 O O . HIS B 1 119 ? 18.625 -19.047 -3.148 1 73.44 119 HIS B O 1
ATOM 2133 N N . GLN B 1 120 ? 17.281 -17.609 -3.979 1 62.44 120 GLN B N 1
ATOM 2134 C CA . GLN B 1 120 ? 18.219 -17.172 -5.008 1 62.44 120 GLN B CA 1
ATOM 2135 C C . GLN B 1 120 ? 18.156 -15.664 -5.195 1 62.44 120 GLN B C 1
ATOM 2137 O O . GLN B 1 120 ? 17.328 -15.156 -5.953 1 62.44 120 GLN B O 1
ATOM 2142 N N . LEU B 1 121 ? 18.375 -15 -4.152 1 61.34 121 LEU B N 1
ATOM 2143 C CA . LEU B 1 121 ? 18.297 -13.57 -4.414 1 61.34 121 LEU B CA 1
ATOM 2144 C C . LEU B 1 121 ? 19.5 -13.094 -5.207 1 61.34 121 LEU B C 1
ATOM 2146 O O . LEU B 1 121 ? 20.641 -13.375 -4.836 1 61.34 121 LEU B O 1
ATOM 2150 N N . SER B 1 122 ? 19.219 -12.688 -6.473 1 59.88 122 SER B N 1
ATOM 2151 C CA . SER B 1 122 ? 20.281 -12.188 -7.332 1 59.88 122 SER B CA 1
ATOM 2152 C C . SER B 1 122 ? 20.953 -10.961 -6.723 1 59.88 122 SER B C 1
ATOM 2154 O O . SER B 1 122 ? 20.281 -10.039 -6.262 1 59.88 122 SER B O 1
ATOM 2156 N N . ILE B 1 123 ? 22.156 -11.094 -6.234 1 60.88 123 ILE B N 1
ATOM 2157 C CA . ILE B 1 123 ? 23 -10.016 -5.719 1 60.88 123 ILE B CA 1
ATOM 2158 C C . ILE B 1 123 ? 22.797 -8.758 -6.547 1 60.88 123 ILE B C 1
ATOM 2160 O O . ILE B 1 123 ? 22.797 -7.645 -6.012 1 60.88 123 ILE B O 1
ATOM 2164 N N . GLY B 1 124 ? 22.656 -9 -7.684 1 61.16 124 GLY B N 1
ATOM 2165 C CA . GLY B 1 124 ? 22.453 -7.875 -8.578 1 61.16 124 GLY B CA 1
ATOM 2166 C C . GLY B 1 124 ? 21.188 -7.09 -8.266 1 61.16 124 GLY B C 1
ATOM 2167 O O . GLY B 1 124 ? 21.203 -5.855 -8.289 1 61.16 124 GLY B O 1
ATOM 2168 N N . LYS B 1 125 ? 20.219 -7.828 -7.863 1 62.78 125 LYS B N 1
ATOM 2169 C CA . LYS B 1 125 ? 18.969 -7.148 -7.523 1 62.78 125 LYS B CA 1
ATOM 2170 C C . LYS B 1 125 ? 19.125 -6.301 -6.266 1 62.78 125 LYS B C 1
ATOM 2172 O O . LYS B 1 125 ? 18.625 -5.18 -6.199 1 62.78 125 LYS B O 1
ATOM 2177 N N . VAL B 1 126 ? 19.875 -6.812 -5.406 1 66.38 126 VAL B N 1
ATOM 2178 C CA . VAL B 1 126 ? 20.109 -6.105 -4.152 1 66.38 126 VAL B CA 1
ATOM 2179 C C . VAL B 1 126 ? 20.938 -4.848 -4.414 1 66.38 126 VAL B C 1
ATOM 2181 O O . VAL B 1 126 ? 20.594 -3.762 -3.941 1 66.38 126 VAL B O 1
ATOM 2184 N N . ILE B 1 127 ? 21.906 -5.02 -5.152 1 65.94 127 ILE B N 1
ATOM 2185 C CA . ILE B 1 127 ? 22.797 -3.906 -5.48 1 65.94 127 ILE B CA 1
ATOM 2186 C C . ILE B 1 127 ? 22.016 -2.846 -6.258 1 65.94 127 ILE B C 1
ATOM 2188 O O . ILE B 1 127 ? 22.141 -1.649 -5.98 1 65.94 127 ILE B O 1
ATOM 2192 N N . GLY B 1 128 ? 21.297 -3.326 -7.148 1 62.09 128 GLY B N 1
ATOM 2193 C CA . GLY B 1 128 ? 20.469 -2.406 -7.914 1 62.09 128 GLY B CA 1
ATOM 2194 C C . GLY B 1 128 ? 19.5 -1.613 -7.055 1 62.09 128 GLY B C 1
ATOM 2195 O O . GLY B 1 128 ? 19.359 -0.401 -7.227 1 62.09 128 GLY B O 1
ATOM 2196 N N . GLY B 1 129 ? 18.938 -2.266 -6.09 1 64.94 129 GLY B N 1
ATOM 2197 C CA . GLY B 1 129 ? 18.031 -1.584 -5.18 1 64.94 129 GLY B CA 1
ATOM 2198 C C . GLY B 1 129 ? 18.703 -0.498 -4.363 1 64.94 129 GLY B C 1
ATOM 2199 O O . GLY B 1 129 ? 18.156 0.591 -4.191 1 64.94 129 GLY B O 1
ATOM 2200 N N . ILE B 1 130 ? 19.859 -0.855 -3.949 1 65.06 130 ILE B N 1
ATOM 2201 C CA . ILE B 1 130 ? 20.625 0.088 -3.145 1 65.06 130 ILE B CA 1
ATOM 2202 C C . ILE B 1 130 ? 20.953 1.332 -3.973 1 65.06 130 ILE B C 1
ATOM 2204 O O . ILE B 1 130 ? 20.859 2.457 -3.475 1 65.06 130 ILE B O 1
ATOM 2208 N N . PHE B 1 131 ? 21.281 1.068 -5.109 1 63.47 131 PHE B N 1
ATOM 2209 C CA . PHE B 1 131 ? 21.625 2.201 -5.961 1 63.47 131 PHE B CA 1
ATOM 2210 C C . PHE B 1 131 ? 20.406 3.078 -6.211 1 63.47 131 PHE B C 1
ATOM 2212 O O . PHE B 1 131 ? 20.5 4.309 -6.195 1 63.47 131 PHE B O 1
ATOM 2219 N N . VAL B 1 132 ? 19.375 2.371 -6.367 1 61.19 132 VAL B N 1
ATOM 2220 C CA . VAL B 1 132 ? 18.125 3.105 -6.566 1 61.19 132 VAL B CA 1
ATOM 2221 C C . VAL B 1 132 ? 17.828 3.947 -5.328 1 61.19 132 VAL B C 1
ATOM 2223 O O . VAL B 1 132 ? 17.484 5.129 -5.441 1 61.19 132 VAL B O 1
ATOM 2226 N N . LEU B 1 133 ? 18.016 3.381 -4.277 1 62.88 133 LEU B N 1
ATOM 2227 C CA . LEU B 1 133 ? 17.781 4.062 -3.01 1 62.88 133 LEU B CA 1
ATOM 2228 C C . LEU B 1 133 ? 18.719 5.254 -2.85 1 62.88 133 LEU B C 1
ATOM 2230 O O . LEU B 1 133 ? 18.297 6.332 -2.424 1 62.88 133 LEU B O 1
ATOM 2234 N N . ALA B 1 134 ? 19.891 4.945 -3.17 1 64.69 134 ALA B N 1
ATOM 2235 C CA . ALA B 1 134 ? 20.906 5.988 -3.033 1 64.69 134 ALA B CA 1
ATOM 2236 C C . ALA B 1 134 ? 20.594 7.18 -3.932 1 64.69 134 ALA B C 1
ATOM 2238 O O . ALA B 1 134 ? 20.734 8.328 -3.518 1 64.69 134 ALA B O 1
ATOM 2239 N N . GLY B 1 135 ? 20.281 6.863 -5.086 1 61.66 135 GLY B N 1
ATOM 2240 C CA . GLY B 1 135 ? 19.891 7.938 -5.984 1 61.66 135 GLY B CA 1
ATOM 2241 C C . GLY B 1 135 ? 18.703 8.727 -5.5 1 61.66 135 GLY B C 1
ATOM 2242 O O . GLY B 1 135 ? 18.688 9.961 -5.566 1 61.66 135 GLY B O 1
ATOM 2243 N N . LEU B 1 136 ? 17.828 7.977 -4.957 1 60.5 136 LEU B N 1
ATOM 2244 C CA . LEU B 1 136 ? 16.609 8.594 -4.473 1 60.5 136 LEU B CA 1
ATOM 2245 C C . LEU B 1 136 ? 16.891 9.484 -3.264 1 60.5 136 LEU B C 1
ATOM 2247 O O . LEU B 1 136 ? 16.359 10.594 -3.178 1 60.5 136 LEU B O 1
ATOM 2251 N N . ILE B 1 137 ? 17.578 8.945 -2.385 1 61.22 137 ILE B N 1
ATOM 2252 C CA . ILE B 1 137 ? 17.922 9.688 -1.175 1 61.22 137 ILE B CA 1
ATOM 2253 C C . ILE B 1 137 ? 18.719 10.938 -1.545 1 61.22 137 ILE B C 1
ATOM 2255 O O . ILE B 1 137 ? 18.5 12.008 -0.977 1 61.22 137 ILE B O 1
ATOM 2259 N N . TYR B 1 138 ? 19.562 10.766 -2.408 1 62.66 138 TYR B N 1
ATOM 2260 C CA . TYR B 1 138 ? 20.375 11.891 -2.848 1 62.66 138 TYR B CA 1
ATOM 2261 C C . TYR B 1 138 ? 19.484 13.016 -3.385 1 62.66 138 TYR B C 1
ATOM 2263 O O . TYR B 1 138 ? 19.688 14.188 -3.049 1 62.66 138 TYR B O 1
ATOM 2271 N N . ASN B 1 139 ? 18.578 12.703 -4.07 1 58.19 139 ASN B N 1
ATOM 2272 C CA . ASN B 1 139 ? 17.672 13.695 -4.645 1 58.19 139 ASN B CA 1
ATOM 2273 C C . ASN B 1 139 ? 16.828 14.383 -3.572 1 58.19 139 ASN B C 1
ATOM 2275 O O . ASN B 1 139 ? 16.578 15.586 -3.654 1 58.19 139 ASN B O 1
ATOM 2279 N N . LEU B 1 140 ? 16.406 13.602 -2.682 1 59.5 140 LEU B N 1
ATOM 2280 C CA . LEU B 1 140 ? 15.625 14.156 -1.577 1 59.5 140 LEU B CA 1
ATOM 2281 C C . LEU B 1 140 ? 16.438 15.18 -0.796 1 59.5 140 LEU B C 1
ATOM 2283 O O . LEU B 1 140 ? 15.922 16.219 -0.392 1 59.5 140 LEU B O 1
ATOM 2287 N N . ILE B 1 141 ? 17.609 14.781 -0.598 1 60.78 141 ILE B N 1
ATOM 2288 C CA . ILE B 1 141 ? 18.5 15.656 0.166 1 60.78 141 ILE B CA 1
ATOM 2289 C C . ILE B 1 141 ? 18.75 16.938 -0.616 1 60.78 141 ILE B C 1
ATOM 2291 O O . ILE B 1 141 ? 18.766 18.031 -0.042 1 60.78 141 ILE B O 1
ATOM 2295 N N . LEU B 1 142 ? 18.875 16.812 -1.821 1 60.31 142 LEU B N 1
ATOM 2296 C CA . LEU B 1 142 ? 19.141 18 -2.633 1 60.31 142 LEU B CA 1
ATOM 2297 C C . LEU B 1 142 ? 17.938 18.938 -2.629 1 60.31 142 LEU B C 1
ATOM 2299 O O . LEU B 1 142 ? 18.094 20.156 -2.604 1 60.31 142 LEU B O 1
ATOM 2303 N N . ASP B 1 143 ? 16.812 18.406 -2.654 1 58.69 143 ASP B N 1
ATOM 2304 C CA . ASP B 1 143 ? 15.586 19.188 -2.664 1 58.69 143 ASP B CA 1
ATOM 2305 C C . ASP B 1 143 ? 15.383 19.906 -1.336 1 58.69 143 ASP B C 1
ATOM 2307 O O . ASP B 1 143 ? 14.938 21.062 -1.312 1 58.69 143 ASP B O 1
ATOM 2311 N N . GLN B 1 144 ? 15.477 19.109 -0.352 1 56.59 144 GLN B N 1
ATOM 2312 C CA . GLN B 1 144 ? 15.359 19.734 0.958 1 56.59 144 GLN B CA 1
ATOM 2313 C C . GLN B 1 144 ? 16.344 20.891 1.101 1 56.59 144 GLN B C 1
ATOM 2315 O O . GLN B 1 144 ? 16 21.938 1.685 1 56.59 144 GLN B O 1
ATOM 2320 N N . LYS B 1 145 ? 17.516 20.703 0.667 1 58.25 145 LYS B N 1
ATOM 2321 C CA . LYS B 1 145 ? 18.531 21.766 0.752 1 58.25 145 LYS B CA 1
ATOM 2322 C C . LYS B 1 145 ? 18.125 22.984 -0.067 1 58.25 145 LYS B C 1
ATOM 2324 O O . LYS B 1 145 ? 18.312 24.125 0.367 1 58.25 145 LYS B O 1
ATOM 2329 N N . LYS B 1 146 ? 17.578 22.703 -1.09 1 58.56 146 LYS B N 1
ATOM 2330 C CA . LYS B 1 146 ? 17.156 23.812 -1.939 1 58.56 146 LYS B CA 1
ATOM 2331 C C . LYS B 1 146 ? 16.016 24.594 -1.305 1 58.56 146 LYS B C 1
ATOM 2333 O O . LYS B 1 146 ? 15.992 25.828 -1.347 1 58.56 146 LYS B O 1
ATOM 2338 N N . ASN B 1 147 ? 15.188 23.766 -0.818 1 54.72 147 ASN B N 1
ATOM 2339 C CA . ASN B 1 147 ? 14.07 24.422 -0.145 1 54.72 147 ASN B CA 1
ATOM 2340 C C . ASN B 1 147 ? 14.555 25.266 1.035 1 54.72 147 ASN B C 1
ATOM 2342 O O . ASN B 1 147 ? 14.008 26.328 1.309 1 54.72 147 ASN B O 1
ATOM 2346 N N . GLU B 1 148 ? 15.406 24.703 1.744 1 53.94 148 GLU B N 1
ATOM 2347 C CA . GLU B 1 148 ? 15.984 25.453 2.854 1 53.94 148 GLU B CA 1
ATOM 2348 C C . GLU B 1 148 ? 16.719 26.688 2.354 1 53.94 148 GLU B C 1
ATOM 2350 O O . GLU B 1 148 ? 16.688 27.734 3.004 1 53.94 148 GLU B O 1
ATOM 2355 N N . GLU B 1 149 ? 17.344 26.609 1.282 1 52.75 149 GLU B N 1
ATOM 2356 C CA . GLU B 1 149 ? 18.078 27.75 0.745 1 52.75 149 GLU B CA 1
ATOM 2357 C C . GLU B 1 149 ? 17.125 28.844 0.278 1 52.75 149 GLU B C 1
ATOM 2359 O O . GLU B 1 149 ? 17.422 30.031 0.417 1 52.75 149 GLU B O 1
ATOM 2364 N N . ILE B 1 150 ? 16.016 28.531 -0.18 1 50.91 150 ILE B N 1
ATOM 2365 C CA . ILE B 1 150 ? 15.055 29.516 -0.646 1 50.91 150 ILE B CA 1
ATOM 2366 C C . ILE B 1 150 ? 14.43 30.234 0.551 1 50.91 150 ILE B C 1
ATOM 2368 O O . ILE B 1 150 ? 14.078 31.422 0.461 1 50.91 150 ILE B O 1
ATOM 2372 N N . LEU B 1 151 ? 14.203 29.516 1.601 1 49.53 151 LEU B N 1
ATOM 2373 C CA . LEU B 1 151 ? 13.617 30.125 2.787 1 49.53 151 LEU B CA 1
ATOM 2374 C C . LEU B 1 151 ? 14.633 31.016 3.496 1 49.53 151 LEU B C 1
ATOM 2376 O O . LEU B 1 151 ? 14.273 31.812 4.371 1 49.53 151 LEU B O 1
ATOM 2380 N N . GLU B 1 152 ? 15.875 30.844 3.191 1 47.41 152 GLU B N 1
ATOM 2381 C CA . GLU B 1 152 ? 16.828 31.844 3.701 1 47.41 152 GLU B CA 1
ATOM 2382 C C . GLU B 1 152 ? 17 33 2.713 1 47.41 152 GLU B C 1
ATOM 2384 O O . GLU B 1 152 ? 17.078 34.156 3.115 1 47.41 152 GLU B O 1
#

Radius of gyration: 19.56 Å; Cα contacts (8 Å, |Δi|>4): 409; chains: 2; bounding box: 45×61×46 Å

Organism: NCBI:txid1450156

pLDDT: mean 82.59, std 15.73, range [47.41, 98.06]